Protein AF-0000000068150642 (afdb_homodimer)

Foldseek 3Di:
DPPPDDAPVVVCVVVVWDADPQWFTKDWDDAAPDDPPQHQKTKMKTKAFAVIKRAKKFQAPKKKKKFFDDDAWKWKWKADAQGAIDIAIADDPVVVRHHRMDIHGHPIIMMMHGPDGMTMMMMMIGPHDDCVRMGGDDRPDDHDDD/DPPPDDAPVVVCVVVVWDADPQWFTKAWDDAAPDDPPQHQKTKMKTKAFAVIKRAKKFQAPKKKKKFFDDDAWKWKWKADAQGAIDIAIADDPVVVRHHGMDIHGHPIIMMMHGPDGMTMMMMMIGPHDDCVRMGGDDRPDDHDDD

Solvent-accessible surface area (backbone atoms only — not comparable to full-atom values): 14751 Å² total; per-residue (Å²): 126,79,76,82,70,91,40,67,70,54,47,36,61,76,66,61,42,40,77,38,94,52,41,38,30,28,34,80,75,45,61,40,87,48,64,65,97,50,4,24,24,26,32,30,43,37,35,27,37,53,89,32,43,35,48,49,25,28,37,52,82,24,36,37,37,41,32,30,38,41,75,34,42,27,43,39,36,41,20,52,81,88,31,44,63,45,79,44,50,32,21,68,49,53,91,80,67,25,36,34,65,49,78,43,56,48,47,25,35,34,32,35,33,31,73,34,70,27,19,39,31,34,40,38,25,28,45,18,70,50,72,89,41,50,46,71,52,60,94,85,60,72,67,42,74,125,125,80,75,81,69,92,41,66,68,56,49,36,61,74,65,61,42,39,78,36,93,53,42,36,31,29,34,81,76,44,61,40,87,49,64,65,96,49,5,23,24,25,33,30,43,36,35,27,36,54,89,34,44,36,50,48,26,31,37,51,80,24,36,37,38,40,34,30,39,42,74,34,41,28,43,38,36,40,21,52,79,88,32,44,64,45,78,44,46,32,20,69,48,54,93,79,67,24,37,32,65,50,75,42,57,48,46,26,36,33,31,37,33,30,73,34,71,27,21,38,30,34,40,37,26,28,45,19,70,49,73,90,41,48,46,72,52,59,93,86,59,72,68,42,75,126

pLDDT: mean 94.42, std 9.04, range [35.03, 98.94]

InterPro domains:
  IPR009327 Cupin domain of unknown function DUF985 [PF06172] (10-137)
  IPR009327 Cupin domain of unknown function DUF985 [cd06121] (8-141)
  IPR011051 RmlC-like cupin domain superfamily [SSF51182] (4-143)
  IPR014710 RmlC-like jelly roll fold [G3DSA:2.60.120.10] (3-146)
  IPR039935 Uncharacterized protein YML079W-like [PTHR33387] (3-140)

Nearest PDB structures (foldseek):
  1znp-assembly4_D  TM=9.944E-01  e=1.493E-20  Agrobacterium fabrum str. C58
  1yud-assembly5_I  TM=9.574E-01  e=3.832E-14  Shewanella oneidensis MR-1
  3loi-assembly1_A  TM=9.065E-01  e=2.066E-12  Branchiostoma belcheri tsingtauense
  8ofd-assembly1_A  TM=6.955E-01  e=5.053E-04  Lupinus albus
  1phs-assembly1_A  TM=6.516E-01  e=5.902E-04  Phaseolus vulgaris

Organism: Rhizobium meliloti (strain 1021) (NCBI:txid266834)

Sequence (292 aa):
MATREMTAAAIIETLGLARHPEGGWYGETFRDANGGARGHSTAIYYLLERGDRSHWHRVHDAAEVWHYYAGAPLELSIAEPGRAASQTRLGPDLLGGERPQQVVPAGWWQSATSLGEWTLVGCTVAPGFDFASFEMAHPDWRPAEEMATREMTAAAIIETLGLARHPEGGWYGETFRDANGGARGHSTAIYYLLERGDRSHWHRVHDAAEVWHYYAGAPLELSIAEPGRAASQTRLGPDLLGGERPQQVVPAGWWQSATSLGEWTLVGCTVAPGFDFASFEMAHPDWRPAEE

Secondary structure (DSSP, 8-state):
-------HHHHHHHHT-EE-TTSSEEEEEEE-SSSTTT-S-EEEEEEEETT-EEEEEEETT-EEEEEEEEES-EEEEEE-TTS--EEEEESS-GGGT-BSEEEE-TT-EEEEEESSSEEEEEEEEESPP-GGGEEEPPTT--PPP-/-------HHHHHHHHT-EE-TTSSEEEEEEE-SSSSSS-S-EEEEEEEETT-EEEEEEETTSEEEEEEEEES-EEEEEE-TTS--EEEEESS-GGGT-BSEEEE-TT-EEEEEESSSEEEEEEEEESPP-GGGEEEPPTT--PPP-

Radius of gyration: 18.63 Å; Cα contacts (8 Å, |Δi|>4): 801; chains: 2; bounding box: 46×56×41 Å

Structure (mmCIF, N/CA/C/O backbone):
data_AF-0000000068150642-model_v1
#
loop_
_entity.id
_entity.type
_entity.pdbx_description
1 polymer 'DUF985 domain-containing protein'
#
loop_
_atom_site.group_PDB
_atom_site.id
_atom_site.type_symbol
_atom_site.label_atom_id
_atom_site.label_alt_id
_atom_site.label_comp_id
_atom_site.label_asym_id
_atom_site.label_entity_id
_atom_site.label_seq_id
_atom_site.pdbx_PDB_ins_code
_atom_site.Cartn_x
_atom_site.Cartn_y
_atom_site.Cartn_z
_atom_site.occupancy
_atom_site.B_iso_or_equiv
_atom_site.auth_seq_id
_atom_site.auth_comp_id
_atom_site.auth_asym_id
_atom_site.auth_atom_id
_atom_site.pdbx_PDB_model_num
ATOM 1 N N . MET A 1 1 ? -23.938 -0.371 23.531 1 35.03 1 MET A N 1
ATOM 2 C CA . MET A 1 1 ? -22.562 -0.861 23.391 1 35.03 1 MET A CA 1
ATOM 3 C C . MET A 1 1 ? -21.641 0.244 22.875 1 35.03 1 MET A C 1
ATOM 5 O O . MET A 1 1 ? -22 0.985 21.969 1 35.03 1 MET A O 1
ATOM 9 N N . ALA A 1 2 ? -20.922 0.841 23.625 1 41.91 2 ALA A N 1
ATOM 10 C CA . ALA A 1 2 ? -20.25 2.104 23.328 1 41.91 2 ALA A CA 1
ATOM 11 C C . ALA A 1 2 ? -19.641 2.084 21.938 1 41.91 2 ALA A C 1
ATOM 13 O O . ALA A 1 2 ? -18.969 1.117 21.562 1 41.91 2 ALA A O 1
ATOM 14 N N . THR A 1 3 ? -20.125 2.584 20.984 1 50 3 THR A N 1
ATOM 15 C CA . THR A 1 3 ? -19.594 2.674 19.625 1 50 3 THR A CA 1
ATOM 16 C C . THR A 1 3 ? -18.078 2.908 19.656 1 50 3 THR A C 1
ATOM 18 O O . THR A 1 3 ? -17.609 3.9 20.219 1 50 3 THR A O 1
ATOM 21 N N . ARG A 1 4 ? -17.359 1.812 19.734 1 70.81 4 ARG A N 1
ATOM 22 C CA . ARG A 1 4 ? -15.914 1.978 19.859 1 70.81 4 ARG A CA 1
ATOM 23 C C . ARG A 1 4 ? -15.367 2.881 18.766 1 70.81 4 ARG A C 1
ATOM 25 O O . ARG A 1 4 ? -15.609 2.637 17.578 1 70.81 4 ARG A O 1
ATOM 32 N N . GLU A 1 5 ? -15.219 4.086 19.125 1 86.5 5 GLU A N 1
ATOM 33 C CA . GLU A 1 5 ? -14.727 5.125 18.219 1 86.5 5 GLU A CA 1
ATOM 34 C C . GLU A 1 5 ? -13.258 4.906 17.875 1 86.5 5 GLU A C 1
ATOM 36 O O . GLU A 1 5 ? -12.453 4.566 18.75 1 86.5 5 GLU A O 1
ATOM 41 N N . MET A 1 6 ? -12.984 4.895 16.641 1 92.94 6 MET A N 1
ATOM 42 C CA . MET A 1 6 ? -11.602 4.84 16.188 1 92.94 6 MET A CA 1
ATOM 43 C C . MET A 1 6 ? -10.867 6.133 16.516 1 92.94 6 MET A C 1
ATOM 45 O O . MET A 1 6 ? -11.18 7.188 15.961 1 92.94 6 MET A O 1
ATOM 49 N N . THR A 1 7 ? -10.016 6.098 17.547 1 96.19 7 THR A N 1
ATOM 50 C CA . THR A 1 7 ? -9.117 7.188 17.922 1 96.19 7 THR A CA 1
ATOM 51 C C . THR A 1 7 ? -7.664 6.805 17.656 1 96.19 7 THR A C 1
ATOM 53 O O . THR A 1 7 ? -7.352 5.625 17.484 1 96.19 7 THR A O 1
ATOM 56 N N . ALA A 1 8 ? -6.859 7.793 17.594 1 97 8 ALA A N 1
ATOM 57 C CA . ALA A 1 8 ? -5.434 7.512 17.438 1 97 8 ALA A CA 1
ATOM 58 C C . ALA A 1 8 ? -4.938 6.562 18.516 1 97 8 ALA A C 1
ATOM 60 O O . ALA A 1 8 ? -4.219 5.602 18.234 1 97 8 ALA A O 1
ATOM 61 N N . ALA A 1 9 ? -5.309 6.863 19.734 1 96.81 9 ALA A N 1
ATOM 62 C CA . ALA A 1 9 ? -4.875 6.043 20.859 1 96.81 9 ALA A CA 1
ATOM 63 C C . ALA A 1 9 ? -5.336 4.598 20.703 1 96.81 9 ALA A C 1
ATOM 65 O O . ALA A 1 9 ? -4.57 3.662 20.953 1 96.81 9 ALA A O 1
ATOM 66 N N . ALA A 1 10 ? -6.605 4.438 20.344 1 97.5 10 ALA A N 1
ATOM 67 C CA . ALA A 1 10 ? -7.141 3.096 20.125 1 97.5 10 ALA A CA 1
ATOM 68 C C . ALA A 1 10 ? -6.398 2.375 19 1 97.5 10 ALA A C 1
ATOM 70 O O . ALA A 1 10 ? -6.152 1.17 19.094 1 97.5 10 ALA A O 1
ATOM 71 N N . ILE A 1 11 ? -6.086 3.098 17.922 1 98.06 11 ILE A N 1
ATOM 72 C CA . ILE A 1 11 ? -5.379 2.531 16.781 1 98.06 11 ILE A CA 1
ATOM 73 C C . ILE A 1 11 ? -3.98 2.09 17.203 1 98.06 11 ILE A C 1
ATOM 75 O O . ILE A 1 11 ? -3.557 0.973 16.891 1 98.06 11 ILE A O 1
ATOM 79 N N . ILE A 1 12 ? -3.264 2.949 17.906 1 97.88 12 ILE A N 1
ATOM 80 C CA . ILE A 1 12 ? -1.906 2.688 18.375 1 97.88 12 ILE A CA 1
ATOM 81 C C . ILE A 1 12 ? -1.891 1.423 19.234 1 97.88 12 ILE A C 1
ATOM 83 O O . ILE A 1 12 ? -1.024 0.562 19.062 1 97.88 12 ILE A O 1
ATOM 87 N N . GLU A 1 13 ? -2.799 1.346 20.078 1 97.56 13 GLU A N 1
ATOM 88 C CA . GLU A 1 13 ? -2.896 0.179 20.953 1 97.56 13 GLU A CA 1
ATOM 89 C C . GLU A 1 13 ? -3.242 -1.077 20.156 1 97.56 13 GLU A C 1
ATOM 91 O O . GLU A 1 13 ? -2.598 -2.115 20.312 1 97.56 13 GLU A O 1
ATOM 96 N N . THR A 1 14 ? -4.246 -1.015 19.328 1 97.75 14 THR A N 1
ATOM 97 C CA . THR A 1 14 ? -4.742 -2.158 18.578 1 97.75 14 THR A CA 1
ATOM 98 C C . THR A 1 14 ? -3.65 -2.711 17.656 1 97.75 14 THR A C 1
ATOM 100 O O . THR A 1 14 ? -3.51 -3.928 17.516 1 97.75 14 THR A O 1
ATOM 103 N N . LEU A 1 15 ? -2.863 -1.783 17.031 1 98.06 15 LEU A N 1
ATOM 104 C CA . LEU A 1 15 ? -1.877 -2.201 16.047 1 98.06 15 LEU A CA 1
ATOM 105 C C . LEU A 1 15 ? -0.497 -2.34 16.688 1 98.06 15 LEU A C 1
ATOM 107 O O . LEU A 1 15 ? 0.46 -2.738 16.016 1 98.06 15 LEU A O 1
ATOM 111 N N . GLY A 1 16 ? -0.385 -2.029 17.953 1 97.94 16 GLY A N 1
ATOM 112 C CA . GLY A 1 16 ? 0.887 -2.133 18.641 1 97.94 16 GLY A CA 1
ATOM 113 C C . GLY A 1 16 ? 1.965 -1.242 18.062 1 97.94 16 GLY A C 1
ATOM 114 O O . GLY A 1 16 ? 3.096 -1.686 17.844 1 97.94 16 GLY A O 1
ATOM 115 N N . LEU A 1 17 ? 1.624 -0.027 17.781 1 98.25 17 LEU A N 1
ATOM 116 C CA . LEU A 1 17 ? 2.553 0.883 17.125 1 98.25 17 LEU A CA 1
ATOM 117 C C . LEU A 1 17 ? 3.523 1.495 18.125 1 98.25 17 LEU A C 1
ATOM 119 O O . LEU A 1 17 ? 3.18 1.67 19.297 1 98.25 17 LEU A O 1
ATOM 123 N N . ALA A 1 18 ? 4.684 1.833 17.609 1 97.62 18 ALA A N 1
ATOM 124 C CA . ALA A 1 18 ? 5.719 2.518 18.391 1 97.62 18 ALA A CA 1
ATOM 125 C C . ALA A 1 18 ? 6.07 3.863 17.766 1 97.62 18 ALA A C 1
ATOM 127 O O . ALA A 1 18 ? 5.738 4.121 16.594 1 97.62 18 ALA A O 1
ATOM 128 N N . ARG A 1 19 ? 6.688 4.707 18.531 1 94.94 19 ARG A N 1
ATOM 129 C CA . ARG A 1 19 ? 7.09 6.004 18 1 94.94 19 ARG A CA 1
ATOM 130 C C . ARG A 1 19 ? 8.133 5.844 16.891 1 94.94 19 ARG A C 1
ATOM 132 O O . ARG A 1 19 ? 9.023 5.004 17 1 94.94 19 ARG A O 1
ATOM 139 N N . HIS A 1 20 ? 8.055 6.602 15.875 1 91.69 20 HIS A N 1
ATOM 140 C CA . HIS A 1 20 ? 9.031 6.621 14.789 1 91.69 20 HIS A CA 1
ATOM 141 C C . HIS A 1 20 ? 10.039 7.746 14.984 1 91.69 20 HIS A C 1
ATOM 143 O O . HIS A 1 20 ? 9.695 8.828 15.453 1 91.69 20 HIS A O 1
ATOM 149 N N . PRO A 1 21 ? 11.242 7.602 14.492 1 82.44 21 PRO A N 1
ATOM 150 C CA . PRO A 1 21 ? 12.266 8.641 14.617 1 82.44 21 PRO A CA 1
ATOM 151 C C . PRO A 1 21 ? 11.867 9.945 13.938 1 82.44 21 PRO A C 1
ATOM 153 O O . PRO A 1 21 ? 12.219 11.031 14.414 1 82.44 21 PRO A O 1
ATOM 156 N N . GLU A 1 22 ? 11.219 9.906 12.914 1 81.56 22 GLU A N 1
ATOM 157 C CA . GLU A 1 22 ? 10.875 11.102 12.164 1 81.56 22 GLU A CA 1
ATOM 158 C C . GLU A 1 22 ? 9.609 11.766 12.711 1 81.56 22 GLU A C 1
ATOM 160 O O . GLU A 1 22 ? 9.195 12.82 12.234 1 81.56 22 GLU A O 1
ATOM 165 N N . GLY A 1 23 ? 8.953 11.156 13.609 1 88.19 23 GLY A N 1
ATOM 166 C CA . GLY A 1 23 ? 7.652 11.586 14.109 1 88.19 23 GLY A CA 1
ATOM 167 C C . GLY A 1 23 ? 6.543 10.586 13.82 1 88.19 23 GLY A C 1
ATOM 168 O O . GLY A 1 23 ? 6.641 9.797 12.883 1 88.19 23 GLY A O 1
ATOM 169 N N . GLY A 1 24 ? 5.559 10.664 14.641 1 95.56 24 GLY A N 1
ATOM 170 C CA . GLY A 1 24 ? 4.43 9.758 14.461 1 95.56 24 GLY A CA 1
ATOM 171 C C . GLY A 1 24 ? 4.66 8.391 15.078 1 95.56 24 GLY A C 1
ATOM 172 O O . GLY A 1 24 ? 5.473 8.242 15.992 1 95.56 24 GLY A O 1
ATOM 173 N N . TRP A 1 25 ? 3.793 7.477 14.648 1 97.56 25 TRP A N 1
ATOM 174 C CA . TRP A 1 25 ? 3.811 6.109 15.156 1 97.56 25 TRP A CA 1
ATOM 175 C C . TRP A 1 25 ? 3.893 5.102 14.016 1 97.56 25 TRP A C 1
ATOM 177 O O . TRP A 1 25 ? 3.314 5.316 12.945 1 97.56 25 TRP A O 1
ATOM 187 N N . TYR A 1 26 ? 4.621 4.02 14.289 1 97.94 26 TYR A N 1
ATOM 188 C CA . TYR A 1 26 ? 4.707 3.061 13.195 1 97.94 26 TYR A CA 1
ATOM 189 C C . TYR A 1 26 ? 4.883 1.643 13.719 1 97.94 26 TYR A C 1
ATOM 191 O O . TYR A 1 26 ? 5.145 1.445 14.914 1 97.94 26 TYR A O 1
ATOM 199 N N . GLY A 1 27 ? 4.668 0.685 12.867 1 98.12 27 GLY A N 1
ATOM 200 C CA . GLY A 1 27 ? 4.938 -0.728 13.078 1 98.12 27 GLY A CA 1
ATOM 201 C C . GLY A 1 27 ? 5.18 -1.491 11.797 1 98.12 27 GLY A C 1
ATOM 202 O O . GLY A 1 27 ? 4.398 -1.384 10.844 1 98.12 27 GLY A O 1
ATOM 203 N N . GLU A 1 28 ? 6.316 -2.236 11.852 1 98.12 28 GLU A N 1
ATOM 204 C CA . GLU A 1 28 ? 6.578 -3.082 10.688 1 98.12 28 GLU A CA 1
ATOM 205 C C . GLU A 1 28 ? 5.648 -4.289 10.664 1 98.12 28 GLU A C 1
ATOM 207 O O . GLU A 1 28 ? 5.555 -5.027 11.648 1 98.12 28 GLU A O 1
ATOM 212 N N . THR A 1 29 ? 4.984 -4.418 9.539 1 98.5 29 THR A N 1
ATOM 213 C CA . THR A 1 29 ? 4 -5.492 9.43 1 98.5 29 THR A CA 1
ATOM 214 C C . THR A 1 29 ? 4.535 -6.633 8.57 1 98.5 29 THR A C 1
ATOM 216 O O . THR A 1 29 ? 4.016 -7.75 8.617 1 98.5 29 THR A O 1
ATOM 219 N N . PHE A 1 30 ? 5.523 -6.34 7.789 1 98.5 30 PHE A N 1
ATOM 220 C CA . PHE A 1 30 ? 6.02 -7.324 6.836 1 98.5 30 PHE A CA 1
ATOM 221 C C . PHE A 1 30 ? 7.461 -7.02 6.441 1 98.5 30 PHE A C 1
ATOM 223 O O . PHE A 1 30 ? 7.82 -5.859 6.23 1 98.5 30 PHE A O 1
ATOM 230 N N . ARG A 1 31 ? 8.258 -8.039 6.363 1 98.25 31 ARG A N 1
ATOM 231 C CA . ARG A 1 31 ? 9.555 -8.086 5.707 1 98.25 31 ARG A CA 1
ATOM 232 C C . ARG A 1 31 ? 9.719 -9.383 4.918 1 98.25 31 ARG A C 1
ATOM 234 O O . ARG A 1 31 ? 9.656 -10.477 5.488 1 98.25 31 ARG A O 1
ATOM 241 N N . ASP A 1 32 ? 9.945 -9.195 3.682 1 98.25 32 ASP A N 1
ATOM 242 C CA . ASP A 1 32 ? 10.055 -10.383 2.836 1 98.25 32 ASP A CA 1
ATOM 243 C C . ASP A 1 32 ? 11.227 -11.258 3.268 1 98.25 32 ASP A C 1
ATOM 245 O O . ASP A 1 32 ? 12.336 -10.766 3.48 1 98.25 32 ASP A O 1
ATOM 249 N N . ALA A 1 33 ? 11.008 -12.5 3.375 1 95.38 33 ALA A N 1
ATOM 250 C CA . ALA A 1 33 ? 12.047 -13.438 3.777 1 95.38 33 ALA A CA 1
ATOM 251 C C . ALA A 1 33 ? 13.023 -13.703 2.629 1 95.38 33 ALA A C 1
ATOM 253 O O . ALA A 1 33 ? 14.117 -14.227 2.844 1 95.38 33 ALA A O 1
ATOM 254 N N . ASN A 1 34 ? 12.594 -13.305 1.453 1 93.19 34 ASN A N 1
ATOM 255 C CA . ASN A 1 34 ? 13.422 -13.453 0.26 1 93.19 34 ASN A CA 1
ATOM 256 C C . ASN A 1 34 ? 13.977 -12.117 -0.207 1 93.19 34 ASN A C 1
ATOM 258 O O . ASN A 1 34 ? 13.57 -11.062 0.286 1 93.19 34 ASN A O 1
ATOM 262 N N . GLY A 1 35 ? 15 -12.102 -1.13 1 89.44 35 GLY A N 1
ATOM 263 C CA . GLY A 1 35 ? 15.531 -10.859 -1.659 1 89.44 35 GLY A CA 1
ATOM 264 C C . GLY A 1 35 ? 16.766 -10.383 -0.924 1 89.44 35 GLY A C 1
ATOM 265 O O . GLY A 1 35 ? 17 -9.18 -0.79 1 89.44 35 GLY A O 1
ATOM 266 N N . GLY A 1 36 ? 17.516 -11.32 -0.361 1 90.25 36 GLY A N 1
ATOM 267 C CA . GLY A 1 36 ? 18.766 -11.008 0.326 1 90.25 36 GLY A CA 1
ATOM 268 C C . GLY A 1 36 ? 18.562 -10.617 1.778 1 90.25 36 GLY A C 1
ATOM 269 O O . GLY A 1 36 ? 17.594 -11.031 2.408 1 90.25 36 GLY A O 1
ATOM 270 N N . ALA A 1 37 ? 19.5 -9.836 2.375 1 90.12 37 ALA A N 1
ATOM 271 C CA . ALA A 1 37 ? 19.531 -9.523 3.801 1 90.12 37 ALA A CA 1
ATOM 272 C C . ALA A 1 37 ? 18.391 -8.586 4.18 1 90.12 37 ALA A C 1
ATOM 274 O O . ALA A 1 37 ? 17.859 -8.648 5.293 1 90.12 37 ALA A O 1
ATOM 275 N N .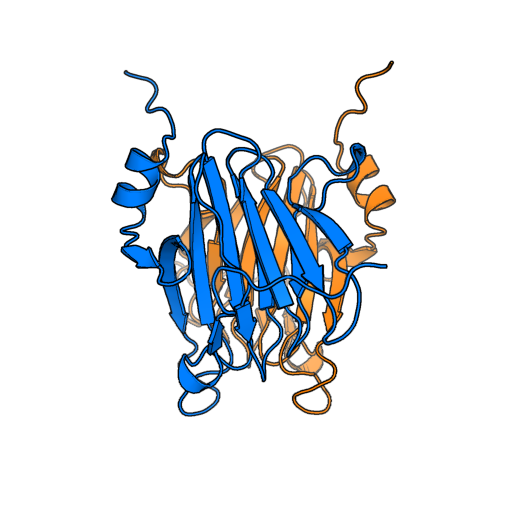 ARG A 1 38 ? 17.906 -7.852 3.289 1 93.31 38 ARG A N 1
ATOM 276 C CA . ARG A 1 38 ? 16.906 -6.836 3.611 1 93.31 38 ARG A CA 1
ATOM 277 C C . ARG A 1 38 ? 15.508 -7.305 3.23 1 93.31 38 ARG A C 1
ATOM 279 O O . ARG A 1 38 ? 14.516 -6.785 3.742 1 93.31 38 ARG A O 1
ATOM 286 N N . GLY A 1 39 ? 15.469 -8.297 2.232 1 96.5 39 GLY A N 1
ATOM 287 C CA . GLY A 1 39 ? 14.188 -8.695 1.669 1 96.5 39 GLY A CA 1
ATOM 288 C C . GLY A 1 39 ? 13.812 -7.906 0.431 1 96.5 39 GLY A C 1
ATOM 289 O O . GLY A 1 39 ? 14.297 -6.793 0.226 1 96.5 39 GLY A O 1
ATOM 290 N N . HIS A 1 40 ? 12.883 -8.477 -0.327 1 97.62 40 HIS A N 1
ATOM 291 C CA . HIS A 1 40 ? 12.438 -7.793 -1.536 1 97.62 40 HIS A CA 1
ATOM 292 C C . HIS A 1 40 ? 11.703 -6.5 -1.2 1 97.62 40 HIS A C 1
ATOM 294 O O . HIS A 1 40 ? 11.719 -5.547 -1.98 1 97.62 40 HIS A O 1
ATOM 300 N N . SER A 1 41 ? 11.055 -6.543 -0.024 1 98.44 41 SER A N 1
ATOM 301 C CA . SER A 1 41 ? 10.273 -5.375 0.368 1 98.44 41 SER A CA 1
ATOM 302 C C . SER A 1 41 ? 9.914 -5.422 1.85 1 98.44 4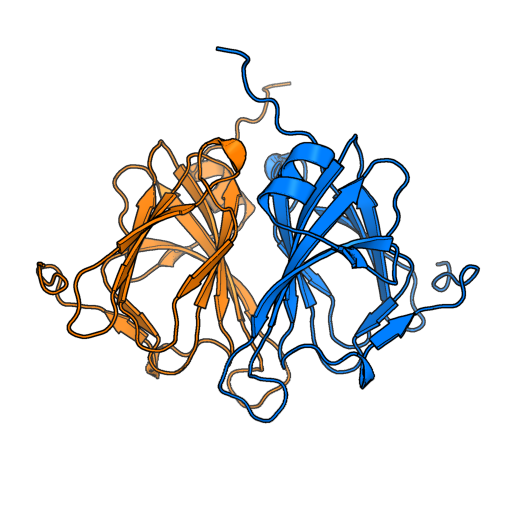1 SER A C 1
ATOM 304 O O . SER A 1 41 ? 10.031 -6.469 2.488 1 98.44 41 SER A O 1
ATOM 306 N N . THR A 1 42 ? 9.531 -4.32 2.369 1 98.69 42 THR A N 1
ATOM 307 C CA . THR A 1 42 ? 8.953 -4.195 3.703 1 98.69 42 THR A CA 1
ATOM 308 C C . THR A 1 42 ? 7.672 -3.371 3.66 1 98.69 42 THR A C 1
ATOM 310 O O . THR A 1 42 ? 7.445 -2.615 2.713 1 98.69 42 THR A O 1
ATOM 313 N N . ALA A 1 43 ? 6.812 -3.564 4.582 1 98.75 43 ALA A N 1
ATOM 314 C CA . ALA A 1 43 ? 5.602 -2.775 4.777 1 98.75 43 ALA A CA 1
ATOM 315 C C . ALA A 1 43 ? 5.457 -2.346 6.234 1 98.75 43 ALA A C 1
ATOM 317 O O . ALA A 1 43 ? 5.824 -3.09 7.148 1 98.75 43 ALA A O 1
ATOM 318 N N . ILE A 1 44 ? 4.914 -1.187 6.449 1 98.69 44 ILE A N 1
ATOM 319 C CA . ILE A 1 44 ? 4.633 -0.71 7.797 1 98.69 44 ILE A CA 1
ATOM 320 C C . ILE A 1 44 ? 3.236 -0.097 7.848 1 98.69 44 ILE A C 1
ATOM 322 O O . ILE A 1 44 ? 2.67 0.26 6.812 1 98.69 44 ILE A O 1
ATOM 326 N N . TYR A 1 45 ? 2.672 -0.021 9 1 98.81 45 TYR A N 1
ATOM 327 C CA . TYR A 1 45 ? 1.687 0.995 9.359 1 98.81 45 TYR A CA 1
ATOM 328 C C . TYR A 1 45 ? 2.367 2.285 9.805 1 98.81 45 TYR A C 1
ATOM 330 O O . TYR A 1 45 ? 3.439 2.25 10.406 1 98.81 45 TYR A O 1
ATOM 338 N N . TYR A 1 46 ? 1.827 3.34 9.594 1 98.62 46 TYR A N 1
ATOM 339 C CA . TYR A 1 46 ? 2.295 4.652 10.023 1 98.62 46 TYR A CA 1
ATOM 340 C C . TYR A 1 46 ? 1.121 5.562 10.367 1 98.62 46 TYR A C 1
ATOM 342 O O . TYR A 1 46 ? 0.13 5.613 9.633 1 98.62 46 TYR A O 1
ATOM 350 N N . LEU A 1 47 ? 1.177 6.195 11.5 1 98.62 47 LEU A N 1
ATOM 351 C CA . LEU A 1 47 ? 0.095 7.039 12 1 98.62 47 LEU A CA 1
ATOM 352 C C . LEU A 1 47 ? 0.615 8.414 12.391 1 98.62 47 LEU A C 1
ATOM 354 O O . LEU A 1 47 ? 1.621 8.531 13.094 1 98.62 47 LEU A O 1
ATOM 358 N N . LEU A 1 48 ? 0.009 9.383 11.875 1 98.06 48 LEU A N 1
ATOM 359 C CA . LEU A 1 48 ? 0.281 10.758 12.273 1 98.06 48 LEU A CA 1
ATOM 360 C C . LEU A 1 48 ? -0.917 11.367 13 1 98.06 48 LEU A C 1
ATOM 362 O O . LEU A 1 48 ? -2.045 11.297 12.508 1 98.06 48 LEU A O 1
ATOM 366 N N . GLU A 1 49 ? -0.702 11.906 14.141 1 96.94 49 GLU A N 1
ATOM 367 C CA . GLU A 1 49 ? -1.719 12.648 14.875 1 96.94 49 GLU A CA 1
ATOM 368 C C . GLU A 1 49 ? -1.647 14.141 14.555 1 96.94 49 GLU A C 1
ATOM 370 O O . GLU A 1 49 ? -0.678 14.609 13.953 1 96.94 49 GLU A O 1
ATOM 375 N N . ARG A 1 50 ? -2.732 14.781 14.953 1 92.94 50 ARG A N 1
ATOM 376 C CA . ARG A 1 50 ? -2.711 16.234 14.828 1 92.94 50 ARG A CA 1
ATOM 377 C C . ARG A 1 50 ? -1.447 16.812 15.453 1 92.94 50 ARG A C 1
ATOM 379 O O . ARG A 1 50 ? -1.095 16.484 16.578 1 92.94 50 ARG A O 1
ATOM 386 N N . GLY A 1 51 ? -0.785 17.656 14.703 1 86.38 51 GLY A N 1
ATOM 387 C CA . GLY A 1 51 ? 0.41 18.297 15.234 1 86.38 51 GLY A CA 1
ATOM 388 C C . GLY A 1 51 ? 1.683 17.531 14.922 1 86.38 51 GLY A C 1
ATOM 389 O O . GLY A 1 51 ? 2.781 18.078 15.008 1 86.38 51 GLY A O 1
ATOM 390 N N . ASP A 1 52 ? 1.488 16.203 14.664 1 87.06 52 ASP A N 1
ATOM 391 C CA . ASP A 1 52 ? 2.645 15.43 14.227 1 87.06 52 ASP A CA 1
ATOM 392 C C . ASP A 1 52 ? 3.043 15.789 12.797 1 87.06 52 ASP A C 1
ATOM 394 O O . ASP A 1 52 ? 2.193 16.156 11.984 1 87.06 52 ASP A O 1
ATOM 398 N N . ARG A 1 53 ? 4.305 15.805 12.586 1 87.31 53 ARG A N 1
ATOM 399 C CA . ARG A 1 53 ? 4.855 15.938 11.234 1 87.31 53 ARG A CA 1
ATOM 400 C C . ARG A 1 53 ? 5.93 14.891 10.977 1 87.31 53 ARG A C 1
ATOM 402 O O . ARG A 1 53 ? 6.785 14.641 11.828 1 87.31 53 ARG A O 1
ATOM 409 N N . SER A 1 54 ? 5.781 14.211 9.914 1 88 54 SER A N 1
ATOM 410 C CA . SER A 1 54 ? 6.945 13.484 9.414 1 88 54 SER A CA 1
ATOM 411 C C . SER A 1 54 ? 8.008 14.438 8.883 1 88 54 SER A C 1
ATOM 413 O O . SER A 1 54 ? 7.812 15.078 7.848 1 88 54 SER A O 1
ATOM 415 N N . HIS A 1 55 ? 9.008 14.547 9.562 1 90.38 55 HIS A N 1
ATOM 416 C CA . HIS A 1 55 ? 10.07 15.477 9.188 1 90.38 55 HIS A CA 1
ATOM 417 C C . HIS A 1 55 ? 10.672 15.109 7.836 1 90.38 55 HIS A C 1
ATOM 419 O O . HIS A 1 55 ? 10.656 13.938 7.438 1 90.38 55 HIS A O 1
ATOM 425 N N . TRP A 1 56 ? 11.203 16.094 7.137 1 95.25 56 TRP A N 1
ATOM 426 C CA . TRP A 1 56 ? 11.812 15.867 5.832 1 95.25 56 TRP A CA 1
ATOM 427 C C . TRP A 1 56 ? 12.875 14.773 5.906 1 95.25 56 TRP A C 1
ATOM 429 O O . TRP A 1 56 ? 13.82 14.875 6.691 1 95.25 56 TRP A O 1
ATOM 439 N N . HIS A 1 57 ? 12.719 13.773 5.113 1 96.5 57 HIS A N 1
ATOM 440 C CA . HIS A 1 57 ? 13.609 12.617 5.07 1 96.5 57 HIS A CA 1
ATOM 441 C C . HIS A 1 57 ? 13.625 11.984 3.684 1 96.5 57 HIS A C 1
ATOM 443 O O . HIS A 1 57 ? 12.828 12.352 2.822 1 96.5 57 HIS A O 1
ATOM 449 N N . ARG A 1 58 ? 14.547 11.148 3.447 1 96.81 58 ARG A N 1
ATOM 450 C CA . ARG A 1 58 ? 14.562 10.406 2.193 1 96.81 58 ARG A CA 1
ATOM 451 C C . ARG A 1 58 ? 15.164 9.016 2.383 1 96.81 58 ARG A C 1
ATOM 453 O O . ARG A 1 58 ? 15.922 8.789 3.332 1 96.81 58 ARG A O 1
ATOM 460 N N . VAL A 1 59 ? 14.648 8.102 1.623 1 97.19 59 VAL A N 1
ATOM 461 C CA . VAL A 1 59 ? 15.25 6.789 1.444 1 97.19 59 VAL A CA 1
ATOM 462 C C . VAL A 1 59 ? 16.094 6.777 0.177 1 97.19 59 VAL A C 1
ATOM 464 O O . VAL A 1 59 ? 15.578 6.914 -0.931 1 97.19 59 VAL A O 1
ATOM 467 N N . HIS A 1 60 ? 17.312 6.504 0.289 1 97.06 60 HIS A N 1
ATOM 468 C CA . HIS A 1 60 ? 18.266 6.754 -0.795 1 97.06 60 HIS A CA 1
ATOM 469 C C . HIS A 1 60 ? 18.094 5.738 -1.919 1 97.06 60 HIS A C 1
ATOM 471 O O . HIS A 1 60 ? 18.156 6.09 -3.098 1 97.06 60 HIS A O 1
ATOM 477 N N . ASP A 1 61 ? 17.828 4.562 -1.621 1 96.19 61 ASP A N 1
ATOM 478 C CA . ASP A 1 61 ? 18.062 3.525 -2.623 1 96.19 61 ASP A CA 1
ATOM 479 C C . ASP A 1 61 ? 16.766 2.773 -2.943 1 96.19 61 ASP A C 1
ATOM 481 O O . ASP A 1 61 ? 16.797 1.7 -3.549 1 96.19 61 ASP A O 1
ATOM 485 N N . ALA A 1 62 ? 15.641 3.355 -2.422 1 97.75 62 ALA A N 1
ATOM 486 C CA . ALA A 1 62 ? 14.375 2.656 -2.662 1 97.75 62 ALA A CA 1
ATOM 487 C C . ALA A 1 62 ? 13.219 3.643 -2.803 1 97.75 62 ALA A C 1
ATOM 489 O O . ALA A 1 62 ? 13.156 4.637 -2.076 1 97.75 62 ALA A O 1
ATOM 490 N N . ALA A 1 63 ? 12.367 3.322 -3.738 1 98.19 63 ALA A N 1
ATOM 491 C CA . ALA A 1 63 ? 11.102 4.043 -3.785 1 98.19 63 ALA A CA 1
ATOM 492 C C . ALA A 1 63 ? 10.203 3.658 -2.611 1 98.19 63 ALA A C 1
ATOM 494 O O . ALA A 1 63 ? 10.227 2.512 -2.158 1 98.19 63 ALA A O 1
ATOM 495 N N . GLU A 1 64 ? 9.5 4.594 -2.158 1 98.56 64 GLU A N 1
ATOM 496 C CA . GLU A 1 64 ? 8.5 4.379 -1.114 1 98.56 64 GLU A CA 1
ATOM 497 C C . GLU A 1 64 ? 7.094 4.664 -1.629 1 98.56 64 GLU A C 1
ATOM 499 O O . GLU A 1 64 ? 6.84 5.727 -2.199 1 98.56 64 GLU A O 1
ATOM 504 N N . VAL A 1 65 ? 6.19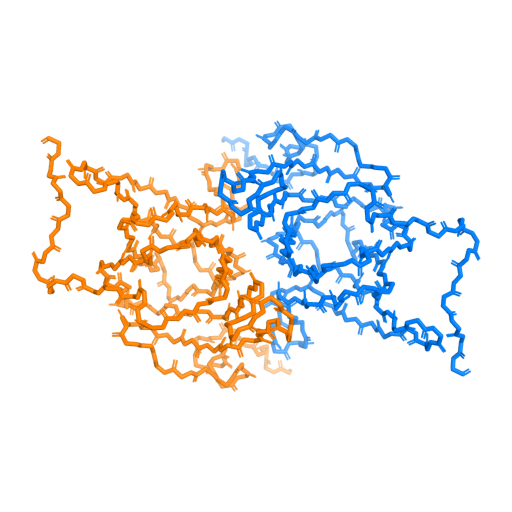9 3.73 -1.463 1 98.88 65 VAL A N 1
ATOM 505 C CA . VAL A 1 65 ? 4.805 3.924 -1.852 1 98.88 65 VAL A CA 1
ATOM 506 C C . VAL A 1 65 ? 3.949 4.156 -0.608 1 98.88 65 VAL A C 1
ATOM 508 O O . VAL A 1 65 ? 3.957 3.342 0.319 1 98.88 65 VAL A O 1
ATOM 511 N N . TRP A 1 66 ? 3.258 5.266 -0.566 1 98.94 66 TRP A N 1
ATOM 512 C CA . TRP A 1 66 ? 2.344 5.629 0.513 1 98.94 66 TRP A CA 1
ATOM 513 C C . TRP A 1 66 ? 0.923 5.176 0.198 1 98.94 66 TRP A C 1
ATOM 515 O O . TRP A 1 66 ? 0.458 5.312 -0.936 1 98.94 66 TRP A O 1
ATOM 525 N N . HIS A 1 67 ? 0.188 4.68 1.183 1 98.94 67 HIS A N 1
ATOM 526 C CA . HIS A 1 67 ? -1.178 4.184 1.059 1 98.94 67 HIS A CA 1
ATOM 527 C C . HIS A 1 67 ? -2.082 4.781 2.131 1 98.94 67 HIS A C 1
ATOM 529 O O . HIS A 1 67 ? -1.856 4.578 3.324 1 98.94 67 HIS A O 1
ATOM 535 N N . TYR A 1 68 ? -3.098 5.465 1.759 1 98.88 68 TYR A N 1
ATOM 536 C CA . TYR A 1 68 ? -4.078 5.977 2.711 1 98.88 68 TYR A CA 1
ATOM 537 C C . TYR A 1 68 ? -5 4.863 3.195 1 98.88 68 TYR A C 1
ATOM 539 O O . TYR A 1 68 ? -5.512 4.078 2.395 1 98.88 68 TYR A O 1
ATOM 547 N N . TYR A 1 69 ? -5.305 4.855 4.504 1 98.81 69 TYR A N 1
ATOM 548 C CA . TYR A 1 69 ? -6.18 3.807 5.02 1 98.81 69 TYR A CA 1
ATOM 549 C C . TYR A 1 69 ? -7.406 4.406 5.699 1 98.81 69 TYR A C 1
ATOM 551 O O . TYR A 1 69 ? -8.539 3.99 5.438 1 98.81 69 TYR A O 1
ATOM 559 N N . ALA A 1 70 ? -7.16 5.367 6.598 1 98.5 70 ALA A N 1
ATOM 560 C CA . ALA A 1 70 ? -8.273 5.855 7.41 1 98.5 70 ALA A CA 1
ATOM 561 C C . ALA A 1 70 ? -7.945 7.211 8.031 1 98.5 70 ALA A C 1
ATOM 563 O O . ALA A 1 70 ? -6.773 7.578 8.148 1 98.5 70 ALA A O 1
ATOM 564 N N . GLY A 1 71 ? -9.016 7.906 8.516 1 98.19 71 GLY A N 1
ATOM 565 C CA . GLY A 1 71 ? -8.867 9.195 9.18 1 98.19 71 GLY A CA 1
ATOM 566 C C . GLY A 1 71 ? -8.945 10.367 8.227 1 98.19 71 GLY A C 1
ATOM 567 O O . GLY A 1 71 ? -9.633 10.297 7.203 1 98.19 71 GLY A O 1
ATOM 568 N N . ALA A 1 72 ? -8.312 11.461 8.617 1 98.19 72 ALA A N 1
ATOM 569 C CA . ALA A 1 72 ? -8.281 12.648 7.766 1 98.19 72 ALA A CA 1
ATOM 570 C C . ALA A 1 72 ? -7.289 12.469 6.621 1 98.19 72 ALA A C 1
ATOM 572 O O . ALA A 1 72 ? -6.375 11.648 6.703 1 98.19 72 ALA A O 1
ATOM 573 N N . PRO A 1 73 ? -7.488 13.219 5.551 1 98.19 73 PRO A N 1
ATOM 574 C CA . PRO A 1 73 ? -6.453 13.227 4.516 1 98.19 73 PRO A CA 1
ATOM 575 C C . PRO A 1 73 ? -5.09 13.664 5.047 1 98.19 73 PRO A C 1
ATOM 577 O O . PRO A 1 73 ? -5.008 14.273 6.117 1 98.19 73 PRO A O 1
ATOM 580 N N . LEU A 1 74 ? -4.109 13.266 4.379 1 98.44 74 LEU A N 1
ATOM 581 C CA . LEU A 1 74 ? -2.721 13.562 4.699 1 98.44 74 LEU A CA 1
ATOM 582 C C . LEU A 1 74 ? -2.088 14.422 3.609 1 98.44 74 LEU A C 1
ATOM 584 O O . LEU A 1 74 ? -2.281 14.164 2.42 1 98.44 74 LEU A O 1
ATOM 588 N N . GLU A 1 75 ? -1.504 15.555 3.947 1 98.19 75 GLU A N 1
ATOM 589 C CA . GLU A 1 75 ? -0.694 16.297 2.99 1 98.19 75 GLU A CA 1
ATOM 590 C C . GLU A 1 75 ? 0.712 15.719 2.883 1 98.19 75 GLU A C 1
ATOM 592 O O . GLU A 1 75 ? 1.458 15.695 3.863 1 98.19 75 GLU A O 1
ATOM 597 N N . LEU A 1 76 ? 1.033 15.203 1.748 1 98.19 76 LEU A N 1
ATOM 598 C CA . LEU A 1 76 ? 2.354 14.656 1.464 1 98.19 76 LEU A CA 1
ATOM 599 C C . LEU A 1 76 ? 3.154 15.594 0.568 1 98.19 76 LEU A C 1
ATOM 601 O O . LEU A 1 76 ? 2.736 15.898 -0.551 1 98.19 76 LEU A O 1
ATOM 605 N N . SER A 1 77 ? 4.234 16.078 1.066 1 97.69 77 SER A N 1
ATOM 606 C CA . SER A 1 77 ? 5.156 16.906 0.296 1 97.69 77 SER A CA 1
ATOM 607 C C . SER A 1 77 ? 6.34 16.094 -0.213 1 97.69 77 SER A C 1
ATOM 609 O O . SER A 1 77 ? 6.969 15.367 0.552 1 97.69 77 SER A O 1
ATOM 611 N N . ILE A 1 78 ? 6.59 16.219 -1.483 1 98.12 78 ILE A N 1
ATOM 612 C CA . ILE A 1 78 ? 7.68 15.484 -2.115 1 98.12 78 ILE A CA 1
ATOM 613 C C . ILE A 1 78 ? 8.555 16.438 -2.92 1 98.12 78 ILE A C 1
ATOM 615 O O . ILE A 1 78 ? 8.039 17.328 -3.605 1 98.12 78 ILE A O 1
ATOM 619 N N . ALA A 1 79 ? 9.906 16.188 -2.875 1 97.88 79 ALA A N 1
ATOM 620 C CA . ALA A 1 79 ? 10.82 17.062 -3.619 1 97.88 79 ALA A CA 1
ATOM 621 C C . ALA A 1 79 ? 11.984 16.266 -4.195 1 97.88 79 ALA A C 1
ATOM 623 O O . ALA A 1 79 ? 12.664 15.531 -3.475 1 97.88 79 ALA A O 1
ATOM 624 N N . GLU A 1 80 ? 12.141 16.469 -5.457 1 96.69 80 GLU A N 1
ATOM 625 C CA . GLU A 1 80 ? 13.398 16.031 -6.047 1 96.69 80 GLU A CA 1
ATOM 626 C C . GLU A 1 80 ? 14.586 16.797 -5.449 1 96.69 80 GLU A C 1
ATOM 628 O O . GLU A 1 80 ? 14.492 18 -5.188 1 96.69 80 GLU A O 1
ATOM 633 N N . PRO A 1 81 ? 15.641 16.062 -5.211 1 95.31 81 PRO A N 1
ATOM 634 C CA . PRO A 1 81 ? 16.797 16.797 -4.684 1 95.31 81 PRO A CA 1
ATOM 635 C C . PRO A 1 81 ? 17.156 18.016 -5.52 1 95.31 81 PRO A C 1
ATOM 637 O O . PRO A 1 81 ? 17.359 17.906 -6.73 1 95.31 81 PRO A O 1
ATOM 640 N N . GLY A 1 82 ? 17.172 19.109 -4.871 1 94.25 82 GLY A N 1
ATOM 641 C CA . GLY A 1 82 ? 17.547 20.344 -5.531 1 94.25 82 GLY A CA 1
ATOM 642 C C . GLY A 1 82 ? 16.391 21.047 -6.195 1 94.25 82 GLY A C 1
ATOM 643 O O . GLY A 1 82 ? 16.562 22.062 -6.883 1 94.25 82 GLY A O 1
ATOM 644 N N . ARG A 1 83 ? 15.195 20.547 -6.059 1 96 83 ARG A N 1
ATOM 645 C CA . ARG A 1 83 ? 14.008 21.141 -6.668 1 96 83 ARG A CA 1
ATOM 646 C C . ARG A 1 83 ? 12.961 21.484 -5.613 1 96 83 ARG A C 1
ATOM 648 O O . ARG A 1 83 ? 13.078 21.078 -4.457 1 96 83 ARG A O 1
ATOM 655 N N . ALA A 1 84 ? 12.023 22.344 -6.004 1 96.5 84 ALA A N 1
ATOM 656 C CA . ALA A 1 84 ? 10.938 22.734 -5.105 1 96.5 84 ALA A CA 1
ATOM 657 C C . ALA A 1 84 ? 10.016 21.547 -4.816 1 96.5 84 ALA A C 1
ATOM 659 O O . ALA A 1 84 ? 9.875 20.656 -5.645 1 96.5 84 ALA A O 1
ATOM 660 N N . ALA A 1 85 ? 9.406 21.656 -3.697 1 96.88 85 ALA A N 1
ATOM 661 C CA . ALA A 1 85 ? 8.492 20.594 -3.283 1 96.88 85 ALA A CA 1
ATOM 662 C C . ALA A 1 85 ? 7.133 20.734 -3.967 1 96.88 85 ALA A C 1
ATOM 664 O O . ALA A 1 85 ? 6.699 21.859 -4.27 1 96.88 85 ALA A O 1
ATOM 665 N N . SER A 1 86 ? 6.535 19.625 -4.23 1 96.94 86 SER A N 1
ATOM 666 C CA . SER A 1 86 ? 5.125 19.578 -4.602 1 96.94 86 SER A CA 1
ATOM 667 C C . SER A 1 86 ? 4.297 18.891 -3.512 1 96.94 86 SER A C 1
ATOM 669 O O . SER A 1 86 ? 4.809 18.062 -2.768 1 96.94 86 SER A O 1
ATOM 671 N N . GLN A 1 87 ? 3.025 19.344 -3.453 1 96.62 87 GLN A N 1
ATOM 672 C CA . GLN A 1 87 ? 2.141 18.781 -2.436 1 96.62 87 GLN A CA 1
ATOM 673 C C . GLN A 1 87 ? 1.014 17.984 -3.068 1 96.62 87 GLN A C 1
ATOM 675 O O . GLN A 1 87 ? 0.462 18.375 -4.098 1 96.62 87 GLN A O 1
ATOM 680 N N . THR A 1 88 ? 0.8 16.906 -2.459 1 96.62 88 THR A N 1
ATOM 681 C CA . THR A 1 88 ? -0.347 16.094 -2.844 1 96.62 88 THR A CA 1
ATOM 682 C C . THR A 1 88 ? -1.168 15.711 -1.619 1 96.62 88 THR A C 1
ATOM 684 O O . THR A 1 88 ? -0.628 15.578 -0.518 1 96.62 88 THR A O 1
ATOM 687 N N . ARG A 1 89 ? -2.443 15.586 -1.83 1 98.19 89 ARG A N 1
ATOM 688 C CA . ARG A 1 89 ? -3.311 15.133 -0.749 1 98.19 89 ARG A CA 1
ATOM 689 C C . ARG A 1 89 ? -3.582 13.633 -0.856 1 98.19 89 ARG A C 1
ATOM 691 O O . ARG A 1 89 ? -4.172 13.18 -1.838 1 98.19 89 ARG A O 1
ATOM 698 N N . LEU A 1 90 ? -3.152 12.93 0.086 1 98.56 90 LEU A N 1
ATOM 699 C CA . LEU A 1 90 ? -3.41 11.5 0.209 1 98.56 90 LEU A CA 1
ATOM 700 C C . LEU A 1 90 ? -4.73 11.242 0.923 1 98.56 90 LEU A C 1
ATOM 702 O O . LEU A 1 90 ? -4.895 11.609 2.088 1 98.56 90 LEU A O 1
ATOM 706 N N . GLY A 1 91 ? -5.668 10.672 0.268 1 98.5 91 GLY A N 1
ATOM 707 C CA . GLY A 1 91 ? -7.004 10.461 0.81 1 98.5 91 GLY A CA 1
ATOM 708 C C . GLY A 1 91 ? -7.926 9.727 -0.148 1 98.5 91 GLY A C 1
ATOM 709 O O . GLY A 1 91 ? -7.527 9.391 -1.264 1 98.5 91 GLY A O 1
ATOM 710 N N . PRO A 1 92 ? -9.125 9.477 0.256 1 97.62 92 PRO A N 1
ATOM 711 C CA . PRO A 1 92 ? -10.023 8.625 -0.524 1 97.62 92 PRO A CA 1
ATOM 712 C C . PRO A 1 92 ? -10.922 9.422 -1.467 1 97.62 92 PRO A C 1
ATOM 714 O O . PRO A 1 92 ? -11.602 8.836 -2.316 1 97.62 92 PRO A O 1
ATOM 717 N N . ASP A 1 93 ? -10.961 10.742 -1.392 1 97.44 93 ASP A N 1
ATOM 718 C CA . ASP A 1 93 ? -11.867 11.547 -2.203 1 97.44 93 ASP A CA 1
ATOM 719 C C . ASP A 1 93 ? -11.273 11.812 -3.588 1 97.44 93 ASP A C 1
ATOM 721 O O . ASP A 1 93 ? -10.82 12.922 -3.871 1 97.44 93 ASP A O 1
ATOM 725 N N . LEU A 1 94 ? -11.438 10.875 -4.461 1 97.94 94 LEU A N 1
ATOM 726 C CA . LEU A 1 94 ? -10.836 10.938 -5.789 1 97.94 94 LEU A CA 1
ATOM 727 C C . LEU A 1 94 ? -11.414 12.094 -6.598 1 97.94 94 LEU A C 1
ATOM 729 O O . LEU A 1 94 ? -10.688 12.773 -7.324 1 97.94 94 LEU A O 1
ATOM 733 N N . LEU A 1 95 ? -12.656 12.273 -6.527 1 96.5 95 LEU A N 1
ATOM 734 C CA . LEU A 1 95 ? -13.305 13.305 -7.324 1 96.5 95 LEU A CA 1
ATOM 735 C C . LEU A 1 95 ? -12.906 14.695 -6.836 1 96.5 95 LEU A C 1
ATOM 737 O O . LEU A 1 95 ? -12.969 15.664 -7.598 1 96.5 95 LEU A O 1
ATOM 741 N N . GLY A 1 96 ? -12.523 14.773 -5.531 1 96.38 96 GLY A N 1
ATOM 742 C CA . GLY A 1 96 ? -12.023 16.031 -4.98 1 96.38 96 GLY A CA 1
ATOM 743 C C . GLY A 1 96 ? -10.539 16.234 -5.23 1 96.38 96 GLY A C 1
ATOM 744 O O . GLY A 1 96 ? -9.969 17.234 -4.777 1 96.38 96 GLY A O 1
ATOM 745 N N . GLY A 1 97 ? -9.906 15.273 -5.914 1 96.62 97 GLY A N 1
ATOM 746 C CA . GLY A 1 97 ? -8.508 15.43 -6.27 1 96.62 97 GLY A CA 1
ATOM 747 C C . GLY A 1 97 ? -7.57 14.648 -5.375 1 96.62 97 GLY A C 1
ATOM 748 O O . GLY A 1 97 ? -6.359 14.633 -5.598 1 96.62 97 GLY A O 1
ATOM 749 N N . GLU A 1 98 ? -8.062 13.984 -4.355 1 98.19 98 GLU A N 1
ATOM 750 C CA . GLU A 1 98 ? -7.227 13.156 -3.49 1 98.19 98 GLU A CA 1
ATOM 751 C C . GLU A 1 98 ? -6.852 11.844 -4.18 1 98.19 98 GLU A C 1
ATOM 753 O O . GLU A 1 98 ? -7.539 11.406 -5.102 1 98.19 98 GLU A O 1
ATOM 758 N N . ARG A 1 99 ? -5.773 11.297 -3.789 1 98.62 99 ARG A N 1
ATOM 759 C CA . ARG A 1 99 ? -5.332 9.977 -4.227 1 98.62 99 ARG A CA 1
ATOM 760 C C . ARG A 1 99 ? -4.871 9.133 -3.041 1 98.62 99 ARG A C 1
ATOM 762 O O . ARG A 1 99 ? -4.117 9.609 -2.189 1 98.62 99 ARG A O 1
ATOM 769 N N . PRO A 1 100 ? -5.34 7.906 -3.027 1 98.81 100 PRO A N 1
ATOM 770 C CA . PRO A 1 100 ? -5 7.09 -1.859 1 98.81 100 PRO A CA 1
ATOM 771 C C . PRO A 1 100 ? -3.631 6.422 -1.982 1 98.81 100 PRO A C 1
ATOM 773 O O . PRO A 1 100 ? -3.156 5.797 -1.03 1 98.81 100 PRO A O 1
ATOM 776 N N . GLN A 1 101 ? -2.973 6.5 -3.078 1 98.88 101 GLN A N 1
ATOM 777 C CA . GLN A 1 101 ? -1.667 5.91 -3.354 1 98.88 101 GLN A CA 1
ATOM 778 C C . GLN A 1 101 ? -0.724 6.934 -3.982 1 98.88 101 GLN A C 1
ATOM 780 O O . GLN A 1 101 ? -1.085 7.609 -4.949 1 98.88 101 GLN A O 1
ATOM 785 N N . GLN A 1 102 ? 0.436 7.078 -3.385 1 98.69 102 GLN A N 1
ATOM 786 C CA . GLN A 1 102 ? 1.438 7.996 -3.916 1 98.69 102 GLN A CA 1
ATOM 787 C C . GLN A 1 102 ? 2.84 7.402 -3.811 1 98.69 102 GLN A C 1
ATOM 789 O O . GLN A 1 102 ? 3.193 6.809 -2.791 1 98.69 102 GLN A O 1
ATOM 794 N N . VAL A 1 103 ? 3.613 7.559 -4.859 1 98.62 103 VAL A N 1
ATOM 795 C CA . VAL A 1 103 ? 4.977 7.035 -4.887 1 98.62 103 VAL A CA 1
ATOM 796 C C . VAL A 1 103 ? 5.965 8.164 -4.613 1 98.62 103 VAL A C 1
ATOM 798 O O . VAL A 1 103 ? 5.852 9.25 -5.188 1 98.62 103 VAL A O 1
ATOM 801 N N . VAL A 1 104 ? 6.883 7.969 -3.775 1 98.56 104 VAL A N 1
ATOM 802 C CA . VAL A 1 104 ? 8.062 8.805 -3.59 1 98.56 104 VAL A CA 1
ATOM 803 C C . VAL A 1 104 ? 9.289 8.109 -4.18 1 98.56 104 VAL A C 1
ATOM 805 O O . VAL A 1 104 ? 9.742 7.086 -3.66 1 98.56 104 VAL A O 1
ATOM 808 N N . PRO A 1 105 ? 9.828 8.609 -5.25 1 97.81 105 PRO A N 1
ATOM 809 C CA . PRO A 1 105 ? 10.984 7.961 -5.883 1 97.81 105 PRO A CA 1
ATOM 810 C C . PRO A 1 105 ? 12.195 7.879 -4.957 1 97.81 105 PRO A C 1
ATOM 812 O O . PRO A 1 105 ? 12.312 8.664 -4.016 1 97.81 105 PRO A O 1
ATOM 815 N N . ALA A 1 106 ? 13.07 6.93 -5.246 1 97.81 106 ALA A N 1
ATOM 816 C CA . ALA A 1 106 ? 14.32 6.797 -4.496 1 97.81 106 ALA A CA 1
ATOM 817 C C . ALA A 1 106 ? 15.086 8.117 -4.477 1 97.81 106 ALA A C 1
ATOM 819 O O . ALA A 1 106 ? 15.227 8.773 -5.512 1 97.81 106 ALA A O 1
ATOM 820 N N . GLY A 1 107 ? 15.492 8.469 -3.312 1 97.69 107 GLY A N 1
ATOM 821 C CA . GLY A 1 107 ? 16.344 9.633 -3.168 1 97.69 107 GLY A CA 1
ATOM 822 C C . GLY A 1 107 ? 15.57 10.93 -3.029 1 97.69 107 GLY A C 1
ATOM 823 O O . GLY A 1 107 ? 16.156 11.984 -2.773 1 97.69 107 GLY A O 1
ATOM 824 N N . TRP A 1 108 ? 14.32 10.945 -3.227 1 97.88 108 TRP A N 1
ATOM 825 C CA . TRP A 1 108 ? 13.516 12.156 -3.119 1 97.88 108 TRP A CA 1
ATOM 826 C C . TRP A 1 108 ? 13.172 12.453 -1.664 1 97.88 108 TRP A C 1
ATOM 828 O O . TRP A 1 108 ? 12.945 11.539 -0.873 1 97.88 108 TRP A O 1
ATOM 838 N N . TRP A 1 109 ? 13.109 13.711 -1.368 1 97.75 109 TRP A N 1
ATOM 839 C CA . TRP A 1 109 ? 12.703 14.164 -0.041 1 97.75 109 TRP A CA 1
ATOM 840 C C . TRP A 1 109 ? 11.195 14.031 0.134 1 97.75 109 TRP A C 1
ATOM 842 O O . TRP A 1 109 ? 10.43 14.258 -0.808 1 97.75 109 TRP A O 1
ATOM 852 N N . GLN A 1 110 ? 10.797 13.727 1.36 1 97.94 110 GLN A N 1
ATOM 853 C CA . GLN A 1 110 ? 9.375 13.617 1.67 1 97.94 110 GLN A CA 1
ATOM 854 C C . GLN A 1 110 ? 9.078 14.125 3.076 1 97.94 110 GLN A C 1
ATOM 856 O O . GLN A 1 110 ? 9.914 14 3.977 1 97.94 110 GLN A O 1
ATOM 861 N N . SER A 1 111 ? 7.91 14.672 3.27 1 97.12 111 SER A N 1
ATOM 862 C CA . SER A 1 111 ? 7.344 15.117 4.539 1 97.12 111 SER A CA 1
ATOM 863 C C . SER A 1 111 ? 5.824 15.039 4.527 1 97.12 111 SER A C 1
ATOM 865 O O . SER A 1 111 ? 5.195 15.18 3.477 1 97.12 111 SER A O 1
ATOM 867 N N . ALA A 1 112 ? 5.266 14.812 5.688 1 97.38 112 ALA A N 1
ATOM 868 C CA . ALA A 1 112 ? 3.818 14.617 5.695 1 97.38 112 ALA A CA 1
ATOM 869 C C . ALA A 1 112 ? 3.195 15.164 6.973 1 97.38 112 ALA A C 1
ATOM 871 O O . ALA A 1 112 ? 3.836 15.18 8.023 1 97.38 112 ALA A O 1
ATOM 872 N N . THR A 1 113 ? 1.975 15.594 6.887 1 97.31 113 THR A N 1
ATOM 873 C CA . THR A 1 113 ? 1.175 16.031 8.023 1 97.31 113 THR A CA 1
ATOM 874 C C . THR A 1 113 ? -0.282 15.609 7.855 1 97.31 113 THR A C 1
ATOM 876 O O . THR A 1 113 ? -0.816 15.633 6.746 1 97.31 113 THR A O 1
ATOM 879 N N . SER A 1 114 ? -0.866 15.18 8.977 1 98 114 SER A N 1
ATOM 880 C CA . SER A 1 114 ? -2.307 14.938 8.953 1 98 114 SER A CA 1
ATOM 881 C C . SER A 1 114 ? -3.078 16.25 8.82 1 98 114 SER A C 1
ATOM 883 O O . SER A 1 114 ? -2.717 17.25 9.43 1 98 114 SER A O 1
ATOM 885 N N . LEU A 1 115 ? -4.145 16.234 8.062 1 97.81 115 LEU A N 1
ATOM 886 C CA . LEU A 1 115 ? -4.961 17.422 7.895 1 97.81 115 LEU A CA 1
ATOM 887 C C . LEU A 1 115 ? -6.137 17.422 8.867 1 97.81 115 LEU A C 1
ATOM 889 O O . LEU A 1 115 ? -7.059 18.234 8.734 1 97.81 115 LEU A O 1
ATOM 893 N N . GLY A 1 116 ? -6.16 16.469 9.805 1 97.69 116 GLY A N 1
ATOM 894 C CA . GLY A 1 116 ? -7.148 16.375 10.867 1 97.69 116 GLY A CA 1
ATOM 895 C C . GLY A 1 116 ? -6.598 15.766 12.141 1 97.69 116 GLY A C 1
ATOM 896 O O . GLY A 1 116 ? -5.43 15.977 12.484 1 97.69 116 GLY A O 1
ATOM 897 N N . GLU A 1 117 ? -7.445 15.078 12.898 1 97.69 117 GLU A N 1
ATOM 898 C CA . GLU A 1 117 ? -7.043 14.562 14.211 1 97.69 117 GLU A CA 1
ATOM 899 C C . GLU A 1 117 ? -5.988 13.469 14.07 1 97.69 117 GLU A C 1
ATOM 901 O O . GLU A 1 117 ? -5.09 13.359 14.906 1 97.69 117 GLU A O 1
ATOM 906 N N . TRP A 1 118 ? -6.164 12.633 13.117 1 98.12 118 TRP A N 1
ATOM 907 C CA . TRP A 1 118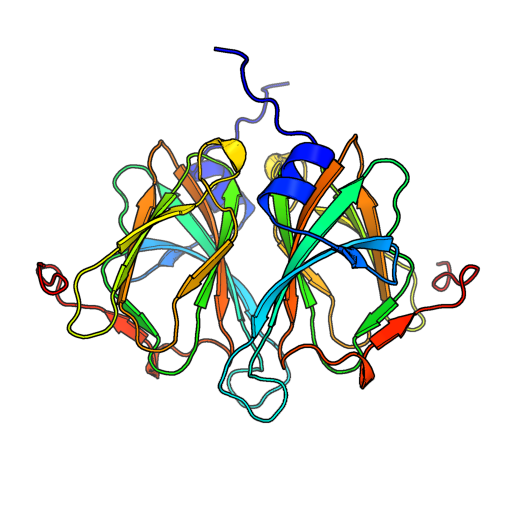 ? -5.191 11.586 12.844 1 98.12 118 TRP A CA 1
ATOM 908 C C . TRP A 1 118 ? -5.363 11.031 11.438 1 98.12 118 TRP A C 1
ATOM 910 O O . TRP A 1 118 ? -6.43 11.18 10.828 1 98.12 118 TRP A O 1
ATOM 920 N N . THR A 1 119 ? -4.32 10.531 10.867 1 98.5 119 THR A N 1
ATOM 921 C CA . THR A 1 119 ? -4.32 9.789 9.617 1 98.5 119 THR A CA 1
ATOM 922 C C . THR A 1 119 ? -3.539 8.484 9.766 1 98.5 119 THR A C 1
ATOM 924 O O . THR A 1 119 ? -2.408 8.484 10.25 1 98.5 119 THR A O 1
ATOM 927 N N . LEU A 1 120 ? -4.16 7.359 9.406 1 98.75 120 LEU A N 1
ATOM 928 C CA . LEU A 1 120 ? -3.477 6.074 9.32 1 98.75 120 LEU A CA 1
ATOM 929 C C . LEU A 1 120 ? -3.117 5.75 7.871 1 98.75 120 LEU A C 1
ATOM 931 O O . LEU A 1 120 ? -3.979 5.785 6.992 1 98.75 120 LEU A O 1
ATOM 935 N N . VAL A 1 121 ? -1.851 5.492 7.668 1 98.75 121 VAL A N 1
ATOM 936 C CA . VAL A 1 121 ? -1.37 5.152 6.336 1 98.75 121 VAL A CA 1
ATOM 937 C C . VAL A 1 121 ? -0.502 3.896 6.402 1 98.75 121 VAL A C 1
ATOM 939 O O . VAL A 1 121 ? -0.207 3.395 7.488 1 98.75 121 VAL A O 1
ATOM 942 N N . GLY A 1 122 ? -0.253 3.326 5.297 1 98.75 122 GLY A N 1
ATOM 943 C CA . GLY A 1 122 ? 0.793 2.338 5.09 1 98.75 122 GLY A CA 1
ATOM 944 C C . GLY A 1 122 ? 1.905 2.826 4.18 1 98.75 122 GLY A C 1
ATOM 945 O O . GLY A 1 122 ? 1.692 3.719 3.355 1 98.75 122 GLY A O 1
ATOM 946 N N . CYS A 1 123 ? 3.051 2.227 4.316 1 98.75 123 CYS A N 1
ATOM 947 C CA . CYS A 1 123 ? 4.16 2.475 3.404 1 98.75 123 CYS A CA 1
ATOM 948 C C . CYS A 1 123 ? 4.855 1.173 3.021 1 98.75 123 CYS A C 1
ATOM 950 O O . CYS A 1 123 ? 5.117 0.329 3.881 1 98.75 123 CYS A O 1
ATOM 952 N N . THR A 1 124 ? 5.098 1.039 1.774 1 98.81 124 THR A N 1
ATOM 953 C CA . THR A 1 124 ? 5.895 -0.081 1.288 1 98.81 124 THR A CA 1
ATOM 954 C C . THR A 1 124 ? 7.172 0.417 0.62 1 98.81 124 THR A C 1
ATOM 956 O O . THR A 1 124 ? 7.16 1.431 -0.081 1 98.81 124 THR A O 1
ATOM 959 N N . VAL A 1 125 ? 8.211 -0.276 0.889 1 98.62 125 VAL A N 1
ATOM 960 C CA . VAL A 1 125 ? 9.516 0.053 0.336 1 98.62 125 VAL A CA 1
ATOM 961 C C . VAL A 1 125 ? 10.125 -1.184 -0.322 1 98.62 125 VAL A C 1
ATOM 963 O O . VAL A 1 125 ? 10.062 -2.283 0.231 1 98.62 125 VAL A O 1
ATOM 966 N N . ALA A 1 126 ? 10.688 -1.021 -1.457 1 98.12 126 ALA A N 1
ATOM 967 C CA . ALA A 1 126 ? 11.367 -2.094 -2.18 1 98.12 126 ALA A CA 1
ATOM 968 C C . ALA A 1 126 ? 12.625 -1.577 -2.873 1 98.12 126 ALA A C 1
ATOM 970 O O . ALA A 1 126 ? 12.57 -0.606 -3.633 1 98.12 126 ALA A O 1
ATOM 971 N N . PRO A 1 127 ? 13.891 -2.209 -2.662 1 97.31 127 PRO A N 1
ATOM 972 C CA . PRO A 1 127 ? 14.125 -3.32 -1.738 1 97.31 127 PRO A CA 1
ATOM 973 C C . PRO A 1 127 ? 13.75 -2.979 -0.297 1 97.31 127 PRO A C 1
ATOM 975 O O . PRO A 1 127 ? 13.398 -1.835 -0.001 1 97.31 127 PRO A O 1
ATOM 978 N N . GLY A 1 128 ? 13.734 -4.023 0.525 1 98.31 128 GLY A N 1
ATOM 979 C CA . GLY A 1 128 ? 13.32 -3.832 1.907 1 98.31 128 GLY A CA 1
ATOM 980 C C . GLY A 1 128 ? 14.055 -2.691 2.592 1 98.31 128 GLY A C 1
ATOM 981 O O . GLY A 1 128 ? 15.25 -2.484 2.361 1 98.31 128 GLY A O 1
ATOM 982 N N . PHE A 1 129 ? 13.375 -2.01 3.451 1 97.06 129 PHE A N 1
ATOM 983 C CA . PHE A 1 129 ? 13.875 -0.815 4.125 1 97.06 129 PHE A CA 1
ATOM 984 C C . PHE A 1 129 ? 15.086 -1.146 4.984 1 97.06 129 PHE A C 1
ATOM 986 O O . PHE A 1 129 ? 15.109 -2.166 5.676 1 97.06 129 PHE A O 1
ATOM 993 N N . ASP A 1 130 ? 16.016 -0.269 4.91 1 94.94 130 ASP A N 1
ATOM 994 C CA . ASP A 1 130 ? 17.219 -0.301 5.734 1 94.94 130 ASP A CA 1
ATOM 995 C C . ASP A 1 130 ? 17.562 1.09 6.273 1 94.94 130 ASP A C 1
ATOM 997 O O . ASP A 1 130 ? 17.719 2.037 5.5 1 94.94 130 ASP A O 1
ATOM 1001 N N . PHE A 1 131 ? 17.688 1.192 7.578 1 92.62 131 PHE A N 1
ATOM 1002 C CA . PHE A 1 131 ? 17.953 2.488 8.188 1 92.62 131 PHE A CA 1
ATOM 1003 C C . PHE A 1 131 ? 19.266 3.072 7.652 1 92.62 131 PHE A C 1
ATOM 1005 O O . PHE A 1 131 ? 19.438 4.293 7.637 1 92.62 131 PHE A O 1
ATOM 1012 N N . ALA A 1 132 ? 20.141 2.242 7.188 1 93.44 132 ALA A N 1
ATOM 1013 C CA . ALA A 1 132 ? 21.406 2.713 6.613 1 93.44 132 ALA A CA 1
ATOM 1014 C C . ALA A 1 132 ? 21.156 3.562 5.371 1 93.44 132 ALA A C 1
ATOM 1016 O O . ALA A 1 132 ? 22 4.375 4.984 1 93.44 132 ALA A O 1
ATOM 1017 N N . SER A 1 133 ? 20.016 3.365 4.738 1 95.12 133 SER A N 1
ATOM 1018 C CA . SER A 1 133 ? 19.688 4.113 3.529 1 95.12 133 SER A CA 1
ATOM 1019 C C . SER A 1 133 ? 18.75 5.273 3.84 1 95.12 133 SER A C 1
ATOM 1021 O O . SER A 1 133 ? 18.297 5.98 2.932 1 95.12 133 SER A O 1
ATOM 1023 N N . PHE A 1 134 ? 18.5 5.457 5.102 1 94.88 134 PHE A N 1
ATOM 1024 C CA . PHE A 1 134 ? 17.562 6.469 5.586 1 94.88 134 PHE A CA 1
ATOM 1025 C C . PHE A 1 134 ? 18.312 7.73 6.012 1 94.88 134 PHE A C 1
ATOM 1027 O O . PHE A 1 134 ? 19.312 7.656 6.723 1 94.88 134 PHE A O 1
ATOM 1034 N N . GLU A 1 135 ? 17.812 8.891 5.562 1 95.25 135 GLU A N 1
ATOM 1035 C CA . GLU A 1 135 ? 18.422 10.164 5.945 1 95.25 135 GLU A CA 1
ATOM 1036 C C . GLU A 1 135 ? 17.359 11.172 6.371 1 95.25 135 GLU A C 1
ATOM 1038 O O . GLU A 1 135 ? 16.422 11.445 5.625 1 95.25 135 GLU A O 1
ATOM 1043 N N . MET A 1 136 ? 17.516 11.742 7.5 1 94.44 136 MET A N 1
ATOM 1044 C CA . MET A 1 136 ? 16.672 12.836 7.961 1 94.44 136 MET A CA 1
ATOM 1045 C C . MET A 1 136 ? 17.328 14.188 7.695 1 94.44 136 MET A C 1
ATOM 1047 O O . MET A 1 136 ? 18.531 14.344 7.926 1 94.44 136 MET A O 1
ATOM 1051 N N . ALA A 1 137 ? 16.562 15.055 7.289 1 93 137 ALA A N 1
ATOM 1052 C CA . ALA A 1 137 ? 17.094 16.406 7.117 1 93 137 ALA A CA 1
ATOM 1053 C C . ALA A 1 137 ? 17.219 17.125 8.461 1 93 137 ALA A C 1
ATOM 1055 O O . ALA A 1 137 ? 16.578 16.734 9.438 1 93 137 ALA A O 1
ATOM 1056 N N . HIS A 1 138 ? 18.109 18.094 8.438 1 90.31 138 HIS A N 1
ATOM 1057 C CA . HIS A 1 138 ? 18.156 18.969 9.609 1 90.31 138 HIS A CA 1
ATOM 1058 C C . HIS A 1 138 ? 16.797 19.578 9.898 1 90.31 138 HIS A C 1
ATOM 1060 O O . HIS A 1 138 ? 16.047 19.906 8.977 1 90.31 138 HIS A O 1
ATOM 1066 N N . PRO A 1 139 ? 16.406 19.719 11.156 1 86.81 139 PRO A N 1
ATOM 1067 C CA . PRO A 1 139 ? 15.062 20.188 11.523 1 86.81 139 PRO A CA 1
ATOM 1068 C C . PRO A 1 139 ? 14.664 21.469 10.797 1 86.81 139 PRO A C 1
ATOM 1070 O O . PRO A 1 139 ? 13.484 21.688 10.539 1 86.81 139 PRO A O 1
ATOM 1073 N N . ASP A 1 140 ? 15.648 22.266 10.445 1 88.44 140 ASP A N 1
ATOM 1074 C CA . ASP A 1 140 ? 15.352 23.562 9.828 1 88.44 140 ASP A CA 1
ATOM 1075 C C . ASP A 1 140 ? 15.5 23.484 8.312 1 88.44 140 ASP A C 1
ATOM 1077 O O . ASP A 1 140 ? 15.336 24.484 7.617 1 88.44 140 ASP A O 1
ATOM 1081 N N . TRP A 1 141 ? 15.789 22.328 7.914 1 90.62 141 TRP A N 1
ATOM 1082 C CA . TRP A 1 141 ? 16.016 22.188 6.48 1 90.62 141 TRP A CA 1
ATOM 1083 C C . TRP A 1 141 ? 14.695 22.156 5.715 1 90.62 141 TRP A C 1
ATOM 1085 O O . TRP A 1 141 ? 13.719 21.562 6.184 1 90.62 141 TRP A O 1
ATOM 1095 N N . ARG A 1 142 ? 14.695 22.797 4.531 1 90.38 142 ARG A N 1
ATOM 1096 C CA . ARG A 1 142 ? 13.57 22.766 3.6 1 90.38 142 ARG A CA 1
ATOM 1097 C C . ARG A 1 142 ? 14.062 22.672 2.158 1 90.38 142 ARG A C 1
ATOM 1099 O O . ARG A 1 142 ? 15.156 23.125 1.836 1 90.38 142 ARG A O 1
ATOM 1106 N N . PRO A 1 143 ? 13.188 22.047 1.358 1 91.5 143 PRO A N 1
ATOM 1107 C CA . PRO A 1 143 ? 13.594 22.016 -0.05 1 91.5 143 PRO A CA 1
ATOM 1108 C C . PRO A 1 143 ? 13.742 23.422 -0.643 1 91.5 143 PRO A C 1
ATOM 1110 O O . PRO A 1 143 ? 13.242 24.391 -0.073 1 91.5 143 PRO A O 1
ATOM 1113 N N . ALA A 1 144 ? 14.453 23.375 -1.76 1 86.19 144 ALA A N 1
ATOM 1114 C CA . ALA A 1 144 ? 14.68 24.641 -2.441 1 86.19 144 ALA A CA 1
ATOM 1115 C C . ALA A 1 144 ? 13.359 25.297 -2.836 1 86.19 144 ALA A C 1
ATOM 1117 O O . ALA A 1 144 ? 12.398 24.609 -3.178 1 86.19 144 ALA A O 1
ATOM 1118 N N . GLU A 1 145 ? 13.18 26.531 -2.592 1 76.81 145 GLU A N 1
ATOM 1119 C CA . GLU A 1 145 ? 11.992 27.281 -2.973 1 76.81 145 GLU A CA 1
ATOM 1120 C C . GLU A 1 145 ? 11.961 27.547 -4.473 1 76.81 145 GLU A C 1
ATOM 1122 O O . GLU A 1 145 ? 13.008 27.594 -5.121 1 76.81 145 GLU A O 1
ATOM 1127 N N . GLU A 1 146 ? 10.812 27.5 -5.176 1 65.75 146 GLU A N 1
ATOM 1128 C CA . GLU A 1 146 ? 10.734 27.891 -6.582 1 65.75 146 GLU A CA 1
ATOM 1129 C C . GLU A 1 146 ? 11.344 29.266 -6.812 1 65.75 146 GLU A C 1
ATOM 1131 O O . GLU A 1 146 ? 11.312 30.125 -5.93 1 65.75 146 GLU A O 1
ATOM 1136 N N . MET B 1 1 ? -24.328 22.297 -5.828 1 37 1 MET B N 1
ATOM 1137 C CA . MET B 1 1 ? -23.219 21.672 -6.547 1 37 1 MET B CA 1
ATOM 1138 C C . MET B 1 1 ? -23.266 20.156 -6.418 1 37 1 MET B C 1
ATOM 1140 O O . MET B 1 1 ? -23.453 19.625 -5.32 1 37 1 MET B O 1
ATOM 1144 N N . ALA B 1 2 ? -23.797 19.438 -7.246 1 42.19 2 ALA B N 1
ATOM 1145 C CA . ALA B 1 2 ? -24.172 18.031 -7.09 1 42.19 2 ALA B CA 1
ATOM 1146 C C . ALA B 1 2 ? -23.094 17.25 -6.336 1 42.19 2 ALA B C 1
ATOM 1148 O O . ALA B 1 2 ? -21.906 17.375 -6.641 1 42.19 2 ALA B O 1
ATOM 1149 N N . THR B 1 3 ? -23.125 16.969 -5.191 1 52.34 3 THR B N 1
ATOM 1150 C CA . THR B 1 3 ? -22.172 16.219 -4.398 1 52.34 3 THR B CA 1
ATOM 1151 C C . THR B 1 3 ? -21.625 15.031 -5.199 1 52.34 3 THR B C 1
ATOM 1153 O O . THR B 1 3 ? -22.391 14.18 -5.652 1 52.34 3 THR B O 1
ATOM 1156 N N . ARG B 1 4 ? -20.625 15.281 -5.988 1 70.94 4 ARG B N 1
ATOM 1157 C CA . ARG B 1 4 ? -20.109 14.219 -6.84 1 70.94 4 ARG B CA 1
ATOM 1158 C C . ARG B 1 4 ? -19.859 12.945 -6.031 1 70.94 4 ARG B C 1
ATOM 1160 O O . ARG B 1 4 ? -19.125 12.977 -5.039 1 70.94 4 ARG B O 1
ATOM 1167 N N . GLU B 1 5 ? -20.781 12.078 -6.109 1 86.69 5 GLU B N 1
ATOM 1168 C CA . GLU B 1 5 ? -20.766 10.805 -5.402 1 86.69 5 GLU B CA 1
ATOM 1169 C C . GLU B 1 5 ? -19.703 9.867 -5.98 1 86.69 5 GLU B C 1
ATOM 1171 O O . GLU B 1 5 ? -19.547 9.773 -7.199 1 86.69 5 GLU B O 1
ATOM 1176 N N . MET B 1 6 ? -18.891 9.367 -5.133 1 92.94 6 MET B N 1
ATOM 1177 C CA . MET B 1 6 ? -17.938 8.352 -5.539 1 92.94 6 MET B CA 1
ATOM 1178 C C . MET B 1 6 ? -18.641 7.043 -5.891 1 92.94 6 MET B C 1
ATOM 1180 O O . MET B 1 6 ? -19.203 6.387 -5.016 1 92.94 6 MET B O 1
ATOM 1184 N N . THR B 1 7 ? -18.766 6.75 -7.199 1 96.19 7 THR B N 1
ATOM 1185 C CA . THR B 1 7 ? -19.266 5.484 -7.711 1 96.19 7 THR B CA 1
ATOM 1186 C C . THR B 1 7 ? -18.156 4.691 -8.391 1 96.19 7 THR B C 1
ATOM 1188 O O . THR B 1 7 ? -17.109 5.246 -8.719 1 96.19 7 THR B O 1
ATOM 1191 N N . ALA B 1 8 ? -18.422 3.436 -8.539 1 97 8 ALA B N 1
ATOM 1192 C CA . ALA B 1 8 ? -17.438 2.619 -9.258 1 97 8 ALA B CA 1
ATOM 1193 C C . ALA B 1 8 ? -17.141 3.201 -10.633 1 97 8 ALA B C 1
ATOM 1195 O O . ALA B 1 8 ? -15.977 3.301 -11.031 1 97 8 ALA B O 1
ATOM 1196 N N . ALA B 1 9 ? -18.188 3.551 -11.328 1 96.75 9 ALA B N 1
ATOM 1197 C CA . ALA B 1 9 ? -18.031 4.102 -12.672 1 96.75 9 ALA B CA 1
ATOM 1198 C C . ALA B 1 9 ? -17.172 5.371 -12.648 1 96.75 9 ALA B C 1
ATOM 1200 O O . ALA B 1 9 ? -16.297 5.555 -13.5 1 96.75 9 ALA B O 1
ATOM 1201 N N . ALA B 1 10 ? -17.5 6.258 -11.711 1 97.5 10 ALA B N 1
ATOM 1202 C CA . ALA B 1 10 ? -16.734 7.496 -11.586 1 97.5 10 ALA B CA 1
ATOM 1203 C C . ALA B 1 10 ? -15.273 7.207 -11.266 1 97.5 10 ALA B C 1
ATOM 1205 O O . ALA B 1 10 ? -14.375 7.891 -11.766 1 97.5 10 ALA B O 1
ATOM 1206 N N . ILE B 1 11 ? -15.016 6.219 -10.383 1 98.06 11 ILE B N 1
ATOM 1207 C CA . ILE B 1 11 ? -13.664 5.84 -9.992 1 98.06 11 ILE B CA 1
ATOM 1208 C C . ILE B 1 11 ? -12.906 5.297 -11.203 1 98.06 11 ILE B C 1
ATOM 1210 O O . ILE B 1 11 ? -11.773 5.703 -11.469 1 98.06 11 ILE B O 1
ATOM 1214 N N . ILE B 1 12 ? -13.531 4.406 -11.953 1 97.88 12 ILE B N 1
ATOM 1215 C CA . ILE B 1 12 ? -12.945 3.779 -13.133 1 97.88 12 ILE B CA 1
ATOM 1216 C C . ILE B 1 12 ? -12.539 4.855 -14.141 1 97.88 12 ILE B C 1
ATOM 1218 O O . ILE B 1 12 ? -11.438 4.816 -14.688 1 97.88 12 ILE B O 1
ATOM 1222 N N . GLU B 1 13 ? -13.391 5.73 -14.352 1 97.56 13 GLU B N 1
ATOM 1223 C CA . GLU B 1 13 ? -13.125 6.82 -15.281 1 97.56 13 GLU B CA 1
ATOM 1224 C C . GLU B 1 13 ? -12 7.723 -14.773 1 97.56 13 GLU B C 1
ATOM 1226 O O . GLU B 1 13 ? -11.07 8.047 -15.508 1 97.56 13 GLU B O 1
ATOM 1231 N N . THR B 1 14 ? -12.086 8.148 -13.547 1 97.75 14 THR B N 1
ATOM 1232 C CA . THR B 1 14 ? -11.133 9.086 -12.953 1 97.75 14 THR B CA 1
ATOM 1233 C C . THR B 1 14 ? -9.727 8.5 -12.953 1 97.75 14 THR B C 1
ATOM 1235 O O . THR B 1 14 ? -8.75 9.203 -13.211 1 97.75 14 THR B O 1
ATOM 1238 N N . LEU B 1 15 ? -9.633 7.172 -12.648 1 98.06 15 LEU B N 1
ATOM 1239 C CA . LEU B 1 15 ? -8.328 6.543 -12.5 1 98.06 15 LEU B CA 1
ATOM 1240 C C . LEU B 1 15 ? -7.902 5.859 -13.789 1 98.06 15 LEU B C 1
ATOM 1242 O O . LEU B 1 15 ? -6.797 5.32 -13.883 1 98.06 15 LEU B O 1
ATOM 1246 N N . GLY B 1 16 ? -8.742 5.883 -14.797 1 97.94 16 GLY B N 1
ATOM 1247 C CA . GLY B 1 16 ? -8.43 5.262 -16.078 1 97.94 16 GLY B CA 1
ATOM 1248 C C . GLY B 1 16 ? -8.188 3.77 -15.969 1 97.94 16 GLY B C 1
ATOM 1249 O O . GLY B 1 16 ? -7.215 3.252 -16.516 1 97.94 16 GLY B O 1
ATOM 1250 N N . LEU B 1 17 ? -9.039 3.092 -15.258 1 98.19 17 LEU B N 1
ATOM 1251 C CA . LEU B 1 17 ? -8.844 1.667 -15.008 1 98.19 17 LEU B CA 1
ATOM 1252 C C . LEU B 1 17 ? -9.336 0.837 -16.188 1 98.19 17 LEU B C 1
ATOM 1254 O O . LEU B 1 17 ? -10.258 1.243 -16.891 1 98.19 17 LEU B O 1
ATOM 1258 N N . ALA B 1 18 ? -8.719 -0.304 -16.328 1 97.56 18 ALA B N 1
ATOM 1259 C CA . ALA B 1 18 ? -9.094 -1.286 -17.344 1 97.56 18 ALA B CA 1
ATOM 1260 C C . ALA B 1 18 ? -9.492 -2.611 -16.703 1 97.56 18 ALA B C 1
ATOM 1262 O O . ALA B 1 18 ? -9.195 -2.855 -15.523 1 97.56 18 ALA B O 1
ATOM 1263 N N . ARG B 1 19 ? -10.195 -3.426 -17.438 1 94.88 19 ARG B N 1
ATOM 1264 C CA . ARG B 1 19 ? -10.594 -4.727 -16.906 1 94.88 19 ARG B CA 1
ATOM 1265 C C . ARG B 1 19 ? -9.375 -5.602 -16.625 1 94.88 19 ARG B C 1
ATOM 1267 O O . ARG B 1 19 ? -8.422 -5.609 -17.406 1 94.88 19 ARG B O 1
ATOM 1274 N N . HIS B 1 20 ? -9.367 -6.312 -15.586 1 91.69 20 HIS B N 1
ATOM 1275 C CA . HIS B 1 20 ? -8.32 -7.262 -15.242 1 91.69 20 HIS B CA 1
ATOM 1276 C C . HIS B 1 20 ? -8.695 -8.68 -15.664 1 91.69 20 HIS B C 1
ATOM 1278 O O . HIS B 1 20 ? -9.859 -9.07 -15.578 1 91.69 20 HIS B O 1
ATOM 1284 N N . PRO B 1 21 ? -7.727 -9.523 -15.953 1 82.5 21 PRO B N 1
ATOM 1285 C CA . PRO B 1 21 ? -8 -10.906 -16.359 1 82.5 21 PRO B CA 1
ATOM 1286 C C . PRO B 1 21 ? -8.719 -11.703 -15.273 1 82.5 21 PRO B C 1
ATOM 1288 O O . PRO B 1 21 ? -9.539 -12.57 -15.578 1 82.5 21 PRO B O 1
ATOM 1291 N N . GLU B 1 22 ? -8.461 -11.484 -14.117 1 81.62 22 GLU B N 1
ATOM 1292 C CA . GLU B 1 22 ? -9.039 -12.266 -13.023 1 81.62 22 GLU B CA 1
ATOM 1293 C C . GLU B 1 22 ? -10.406 -11.727 -12.609 1 81.62 22 GLU B C 1
ATOM 1295 O O . GLU B 1 22 ? -11.07 -12.297 -11.742 1 81.62 22 GLU B O 1
ATOM 1300 N N . GLY B 1 23 ? -10.805 -10.625 -13.125 1 88.12 23 GLY B N 1
ATOM 1301 C CA . GLY B 1 23 ? -12 -9.914 -12.719 1 88.12 23 GLY B CA 1
ATOM 1302 C C . GLY B 1 23 ? -11.719 -8.547 -12.125 1 88.12 23 GLY B C 1
ATOM 1303 O O . GLY B 1 23 ? -10.617 -8.297 -11.633 1 88.12 23 GLY B O 1
ATOM 1304 N N . GLY B 1 24 ? -12.703 -7.727 -12.234 1 95.5 24 GLY B N 1
ATOM 1305 C CA . GLY B 1 24 ? -12.547 -6.383 -11.695 1 95.5 24 GLY B CA 1
ATOM 1306 C C . GLY B 1 24 ? -11.836 -5.441 -12.656 1 95.5 24 GLY B C 1
ATOM 1307 O O . GLY B 1 24 ? -11.836 -5.66 -13.867 1 95.5 24 GLY B O 1
ATOM 1308 N N . TRP B 1 25 ? -11.391 -4.336 -12.062 1 97.5 25 TRP B N 1
ATOM 1309 C CA . TRP B 1 25 ? -10.727 -3.279 -12.82 1 97.5 25 TRP B CA 1
ATOM 1310 C C . TRP B 1 25 ? -9.383 -2.93 -12.203 1 97.5 25 TRP B C 1
ATOM 1312 O O . TRP B 1 25 ? -9.227 -2.955 -10.977 1 97.5 25 TRP B O 1
ATOM 1322 N N . TYR B 1 26 ? -8.43 -2.617 -13.086 1 97.94 26 TYR B N 1
ATOM 1323 C CA . TYR B 1 26 ? -7.141 -2.289 -12.492 1 97.94 26 TYR B CA 1
ATOM 1324 C C . TYR B 1 26 ? -6.379 -1.299 -13.367 1 97.94 26 TYR B C 1
ATOM 1326 O O . TYR B 1 26 ? -6.766 -1.042 -14.508 1 97.94 26 TYR B O 1
ATOM 1334 N N . GLY B 1 27 ? -5.363 -0.707 -12.797 1 98.12 27 GLY B N 1
ATOM 1335 C CA . GLY B 1 27 ? -4.387 0.14 -13.461 1 98.12 27 GLY B CA 1
ATOM 1336 C C . GLY B 1 27 ? -3.047 0.182 -12.75 1 98.12 27 GLY B C 1
ATOM 1337 O O . GLY B 1 27 ? -2.988 0.394 -11.539 1 98.12 27 GLY B O 1
ATOM 1338 N N . GLU B 1 28 ? -2.01 -0.068 -13.609 1 98.12 28 GLU B N 1
ATOM 1339 C CA . GLU B 1 28 ? -0.673 0.045 -13.031 1 98.12 28 GLU B CA 1
ATOM 1340 C C . GLU B 1 28 ? -0.289 1.505 -12.812 1 98.12 28 GLU B C 1
ATOM 1342 O O . GLU B 1 28 ? -0.368 2.32 -13.734 1 98.12 28 GLU B O 1
ATOM 1347 N N . THR B 1 29 ? 0.086 1.773 -11.594 1 98.5 29 THR B N 1
ATOM 1348 C CA . THR B 1 29 ? 0.396 3.154 -11.242 1 98.5 29 THR B CA 1
ATOM 1349 C C . THR B 1 29 ? 1.903 3.357 -11.125 1 98.5 29 THR B C 1
ATOM 1351 O O . THR B 1 29 ? 2.387 4.492 -11.148 1 98.5 29 THR B O 1
ATOM 1354 N N . PHE B 1 30 ? 2.621 2.277 -10.961 1 98.5 30 PHE B N 1
ATOM 1355 C CA . PHE B 1 30 ? 4.055 2.379 -10.711 1 98.5 30 PHE B CA 1
ATOM 1356 C C . PHE B 1 30 ? 4.766 1.089 -11.102 1 98.5 30 PHE B C 1
ATOM 1358 O O . PHE B 1 30 ? 4.262 -0.006 -10.836 1 98.5 30 PHE B O 1
ATOM 1365 N N . ARG B 1 31 ? 5.871 1.23 -11.727 1 98.25 31 ARG B N 1
ATOM 1366 C CA . ARG B 1 31 ? 6.902 0.217 -11.922 1 98.25 31 ARG B CA 1
ATOM 1367 C C . ARG B 1 31 ? 8.297 0.803 -11.703 1 98.25 31 ARG B C 1
ATOM 1369 O O . ARG B 1 31 ? 8.695 1.733 -12.398 1 98.25 31 ARG B O 1
ATOM 1376 N N . ASP B 1 32 ? 8.953 0.215 -10.781 1 98.31 32 ASP B N 1
ATOM 1377 C CA . ASP B 1 32 ? 10.266 0.75 -10.453 1 98.31 32 ASP B CA 1
ATOM 1378 C C . ASP B 1 32 ? 11.203 0.666 -11.656 1 98.31 32 ASP B C 1
ATOM 1380 O O . ASP B 1 32 ? 11.297 -0.375 -12.312 1 98.31 32 ASP B O 1
ATOM 1384 N N . ALA B 1 33 ? 11.891 1.701 -11.922 1 95.38 33 ALA B N 1
ATOM 1385 C CA . ALA B 1 33 ? 12.82 1.74 -13.047 1 95.38 33 ALA B CA 1
ATOM 1386 C C . ALA B 1 33 ? 14.102 0.97 -12.727 1 95.38 33 ALA B C 1
ATOM 1388 O O . ALA B 1 33 ? 14.875 0.639 -13.625 1 95.38 33 ALA B O 1
ATOM 1389 N N . ASN B 1 34 ? 14.258 0.694 -11.438 1 93.31 34 ASN B N 1
ATOM 1390 C CA . ASN B 1 34 ? 15.414 -0.063 -10.969 1 93.31 34 ASN B CA 1
ATOM 1391 C C . ASN B 1 34 ? 15.031 -1.483 -10.57 1 93.31 34 ASN B C 1
ATOM 1393 O O . ASN B 1 34 ? 13.844 -1.803 -10.461 1 93.31 34 ASN B O 1
ATOM 1397 N N . GLY B 1 35 ? 16.047 -2.41 -10.398 1 89.44 35 GLY B N 1
ATOM 1398 C CA . GLY B 1 35 ? 15.75 -3.764 -9.953 1 89.44 35 GLY B CA 1
ATOM 1399 C C . GLY B 1 35 ? 15.633 -4.758 -11.094 1 89.44 35 GLY B C 1
ATOM 1400 O O . GLY B 1 35 ? 14.883 -5.727 -11 1 89.44 35 GLY B O 1
ATOM 1401 N N . GLY B 1 36 ? 16.297 -4.465 -12.195 1 90.25 36 GLY B N 1
ATOM 1402 C CA . GLY B 1 36 ? 16.328 -5.355 -13.344 1 90.25 36 GLY B CA 1
ATOM 1403 C C . GLY B 1 36 ? 15.164 -5.129 -14.297 1 90.25 36 GLY B C 1
ATOM 1404 O O . GLY B 1 36 ? 14.617 -4.027 -14.359 1 90.25 36 GLY B O 1
ATOM 1405 N N . ALA B 1 37 ? 14.781 -6.152 -15.109 1 90.19 37 ALA B N 1
ATOM 1406 C CA . ALA B 1 37 ? 13.805 -6.027 -16.188 1 90.19 37 ALA B CA 1
ATOM 1407 C C . ALA B 1 37 ? 12.398 -5.809 -15.633 1 90.19 37 ALA B C 1
ATOM 1409 O O . ALA B 1 37 ? 11.586 -5.125 -16.266 1 90.19 37 ALA B O 1
ATOM 1410 N N . ARG B 1 38 ? 12.148 -6.215 -14.469 1 93.38 38 ARG B N 1
ATOM 1411 C CA . ARG B 1 38 ? 10.789 -6.152 -13.938 1 93.38 38 ARG B CA 1
ATOM 1412 C C . ARG B 1 38 ? 10.633 -4.977 -12.977 1 93.38 38 ARG B C 1
ATOM 1414 O O . ARG B 1 38 ? 9.508 -4.535 -12.711 1 93.38 38 ARG B O 1
ATOM 1421 N N . GLY B 1 39 ? 11.828 -4.512 -12.414 1 96.5 39 GLY B N 1
ATOM 1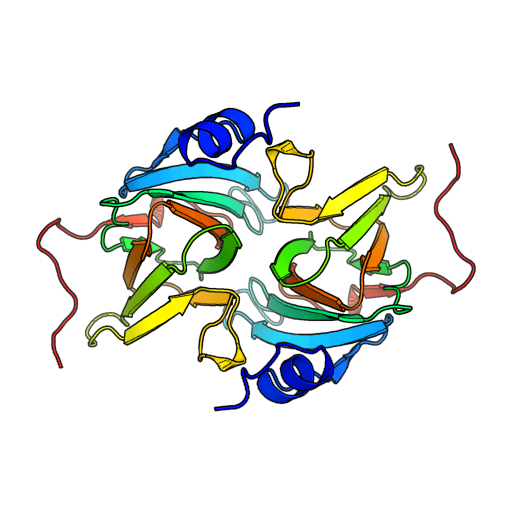422 C CA . GLY B 1 39 ? 11.781 -3.508 -11.359 1 96.5 39 GLY B CA 1
ATOM 1423 C C . GLY B 1 39 ? 11.742 -4.102 -9.969 1 96.5 39 GLY B C 1
ATOM 1424 O O . GLY B 1 39 ? 11.336 -5.254 -9.789 1 96.5 39 GLY B O 1
ATOM 1425 N N . HIS B 1 40 ? 12.094 -3.273 -9 1 97.62 40 HIS B N 1
ATOM 1426 C CA . HIS B 1 40 ? 12.062 -3.74 -7.621 1 97.62 40 HIS B CA 1
ATOM 1427 C C . HIS B 1 40 ? 10.641 -4.043 -7.168 1 97.62 40 HIS B C 1
ATOM 1429 O O . HIS B 1 40 ? 10.43 -4.914 -6.32 1 97.62 40 HIS B O 1
ATOM 1435 N N . SER B 1 41 ? 9.711 -3.281 -7.762 1 98.5 41 SER B N 1
ATOM 1436 C CA . SER B 1 41 ? 8.32 -3.459 -7.359 1 98.5 41 SER B CA 1
ATOM 1437 C C . SER B 1 41 ? 7.371 -2.812 -8.359 1 98.5 41 SER B C 1
ATOM 1439 O O . SER B 1 41 ? 7.789 -2.008 -9.195 1 98.5 41 SER B O 1
ATOM 1441 N N . THR B 1 42 ? 6.148 -3.176 -8.281 1 98.69 42 THR B N 1
ATOM 1442 C CA . THR B 1 42 ? 5.051 -2.543 -9.008 1 98.69 42 THR B CA 1
ATOM 1443 C C . THR B 1 42 ? 3.885 -2.246 -8.07 1 98.69 42 THR B C 1
ATOM 1445 O O . THR B 1 42 ? 3.771 -2.848 -7.004 1 98.69 42 THR B O 1
ATOM 1448 N N . ALA B 1 43 ? 3.1 -1.305 -8.398 1 98.75 43 ALA B N 1
ATOM 1449 C CA . ALA B 1 43 ? 1.859 -0.975 -7.699 1 98.75 43 ALA B CA 1
ATOM 1450 C C . ALA B 1 43 ? 0.703 -0.811 -8.68 1 98.75 43 ALA B C 1
ATOM 1452 O O . ALA B 1 43 ? 0.892 -0.318 -9.797 1 98.75 43 ALA B O 1
ATOM 1453 N N . ILE B 1 44 ? -0.47 -1.177 -8.258 1 98.69 44 ILE B N 1
ATOM 1454 C CA . ILE B 1 44 ? -1.668 -0.978 -9.07 1 98.69 44 ILE B CA 1
ATOM 1455 C C . ILE B 1 44 ? -2.797 -0.438 -8.195 1 98.69 44 ILE B C 1
ATOM 1457 O O . ILE B 1 44 ? -2.754 -0.561 -6.969 1 98.69 44 ILE B O 1
ATOM 1461 N N . TYR B 1 45 ? -3.754 0.174 -8.797 1 98.81 45 TYR B N 1
ATOM 1462 C CA . TYR B 1 45 ? -5.121 0.234 -8.289 1 98.81 45 TYR B CA 1
ATOM 1463 C C . TYR B 1 45 ? -5.906 -1.007 -8.695 1 98.81 45 TYR B C 1
ATOM 1465 O O . TYR B 1 45 ? -5.691 -1.561 -9.773 1 98.81 45 TYR B O 1
ATOM 1473 N N . TYR B 1 46 ? -6.773 -1.405 -7.969 1 98.62 46 TYR B N 1
ATOM 1474 C CA . TYR B 1 46 ? -7.676 -2.516 -8.25 1 98.62 46 TYR B CA 1
ATOM 1475 C C . TYR B 1 46 ? -9.055 -2.258 -7.656 1 98.62 46 TYR B C 1
ATOM 1477 O O . TYR B 1 46 ? -9.172 -1.801 -6.516 1 98.62 46 TYR B O 1
ATOM 1485 N N . LEU B 1 47 ? -10.078 -2.463 -8.438 1 98.62 47 LEU B N 1
ATOM 1486 C CA . LEU B 1 47 ? -11.453 -2.18 -8.039 1 98.62 47 LEU B CA 1
ATOM 1487 C C . LEU B 1 47 ? -12.352 -3.387 -8.289 1 98.62 47 LEU B C 1
ATOM 1489 O O . LEU B 1 47 ? -12.32 -3.971 -9.375 1 98.62 47 LEU B O 1
ATOM 1493 N N . LEU B 1 48 ? -13.031 -3.758 -7.305 1 98.06 48 LEU B N 1
ATOM 1494 C CA . LEU B 1 48 ? -14.055 -4.789 -7.43 1 98.06 48 LEU B CA 1
ATOM 1495 C C . LEU B 1 48 ? -15.445 -4.207 -7.207 1 98.06 48 LEU B C 1
ATOM 1497 O O . LEU B 1 48 ? -15.68 -3.508 -6.219 1 98.06 48 LEU B O 1
ATOM 1501 N N . GLU B 1 49 ? -16.328 -4.445 -8.109 1 96.88 49 GLU B N 1
ATOM 1502 C CA . GLU B 1 49 ? -17.734 -4.078 -7.957 1 96.88 49 GLU B CA 1
ATOM 1503 C C . GLU B 1 49 ? -18.547 -5.23 -7.375 1 96.88 49 GLU B C 1
ATOM 1505 O O . GLU B 1 49 ? -18.062 -6.363 -7.301 1 96.88 49 GLU B O 1
ATOM 1510 N N . ARG B 1 50 ? -19.719 -4.844 -6.941 1 92.69 50 ARG B N 1
ATOM 1511 C CA . ARG B 1 50 ? -20.625 -5.887 -6.492 1 92.69 50 ARG B CA 1
ATOM 1512 C C . ARG B 1 50 ? -20.75 -6.996 -7.531 1 92.69 50 ARG B C 1
ATOM 1514 O O . ARG B 1 50 ? -20.953 -6.723 -8.719 1 92.69 50 ARG B O 1
ATOM 1521 N N . GLY B 1 51 ? -20.594 -8.211 -7.086 1 86.25 51 GLY B N 1
ATOM 1522 C CA . GLY B 1 51 ? -20.734 -9.328 -8 1 86.25 51 GLY B CA 1
ATOM 1523 C C . GLY B 1 51 ? -19.422 -9.75 -8.633 1 86.25 51 GLY B C 1
ATOM 1524 O O . GLY B 1 51 ? -19.312 -10.859 -9.156 1 86.25 51 GLY B O 1
ATOM 1525 N N . ASP B 1 52 ? -18.484 -8.773 -8.648 1 87.06 52 ASP B N 1
ATOM 1526 C CA . ASP B 1 52 ? -17.141 -9.133 -9.125 1 87.06 52 ASP B CA 1
ATOM 1527 C C . ASP B 1 52 ? -16.422 -10.008 -8.109 1 87.06 52 ASP B C 1
ATOM 1529 O O . ASP B 1 52 ? -16.641 -9.883 -6.898 1 87.06 52 ASP B O 1
ATOM 1533 N N . ARG B 1 53 ? -15.68 -10.93 -8.617 1 87.38 53 ARG B N 1
ATOM 1534 C CA . ARG B 1 53 ? -14.773 -11.734 -7.805 1 87.38 53 ARG B CA 1
ATOM 1535 C C . ARG B 1 53 ? -13.391 -11.812 -8.438 1 87.38 53 ARG B C 1
ATOM 1537 O O . ARG B 1 53 ? -13.266 -12.023 -9.648 1 87.38 53 ARG B O 1
ATOM 1544 N N . SER B 1 54 ? -12.422 -11.516 -7.676 1 87.81 54 SER B N 1
ATOM 1545 C CA . SER B 1 54 ? -11.086 -11.938 -8.094 1 87.81 54 SER B CA 1
ATOM 1546 C C . SER B 1 54 ? -10.938 -13.453 -8.008 1 87.81 54 SER B C 1
ATOM 1548 O O . SER B 1 54 ? -10.914 -14.016 -6.91 1 87.81 54 SER B O 1
ATOM 1550 N N . HIS B 1 55 ? -10.883 -14.039 -9.062 1 90.44 55 HIS B N 1
ATOM 1551 C CA . HIS B 1 55 ? -10.797 -15.492 -9.109 1 90.44 55 HIS B CA 1
ATOM 1552 C C . HIS B 1 55 ? -9.516 -15.984 -8.453 1 90.44 55 HIS B C 1
ATOM 1554 O O . HIS B 1 55 ? -8.516 -15.273 -8.414 1 90.44 55 HIS B O 1
ATOM 1560 N N . TRP B 1 56 ? -9.547 -17.203 -7.941 1 95.25 56 TRP B N 1
ATOM 1561 C CA . TRP B 1 56 ? -8.391 -17.781 -7.281 1 95.25 56 TRP B CA 1
ATOM 1562 C C . TRP B 1 56 ? -7.168 -17.75 -8.195 1 95.25 56 TRP B C 1
ATOM 1564 O O . TRP B 1 56 ? -7.203 -18.266 -9.312 1 95.25 56 TRP B O 1
ATOM 1574 N N . HIS B 1 57 ? -6.117 -17.141 -7.723 1 96.44 57 HIS B N 1
ATOM 1575 C CA . HIS B 1 57 ? -4.871 -16.969 -8.461 1 96.44 57 HIS B CA 1
ATOM 1576 C C . HIS B 1 57 ? -3.676 -16.891 -7.52 1 96.44 57 HIS B C 1
ATOM 1578 O O . HIS B 1 57 ? -3.846 -16.812 -6.301 1 96.44 57 HIS B O 1
ATOM 1584 N N . ARG B 1 58 ? -2.523 -16.984 -8.047 1 96.69 58 ARG B N 1
ATOM 1585 C CA . ARG B 1 58 ? -1.327 -16.797 -7.23 1 96.69 58 ARG B CA 1
ATOM 1586 C C . ARG B 1 58 ? -0.193 -16.203 -8.055 1 96.69 58 ARG B C 1
ATOM 1588 O O . ARG B 1 58 ? -0.188 -16.312 -9.289 1 96.69 58 ARG B O 1
ATOM 1595 N N . VAL B 1 59 ? 0.589 -15.406 -7.41 1 97.19 59 VAL B N 1
ATOM 1596 C CA . VAL B 1 59 ? 1.878 -14.953 -7.922 1 97.19 59 VAL B CA 1
ATOM 1597 C C . VAL B 1 59 ? 2.994 -15.836 -7.375 1 97.19 59 VAL B C 1
ATOM 1599 O O . VAL B 1 59 ? 3.25 -15.852 -6.168 1 97.19 59 VAL B O 1
ATOM 1602 N N . HIS B 1 60 ? 3.701 -16.453 -8.18 1 96.94 60 HIS B N 1
ATOM 1603 C CA . HIS B 1 60 ? 4.586 -17.547 -7.766 1 96.94 60 HIS B CA 1
ATOM 1604 C C . HIS B 1 60 ? 5.805 -17 -7.027 1 96.94 60 HIS B C 1
ATOM 1606 O O . HIS B 1 60 ? 6.238 -17.578 -6.027 1 96.94 60 HIS B O 1
ATOM 1612 N N . ASP B 1 61 ? 6.324 -15.945 -7.41 1 96.12 61 ASP B N 1
ATOM 1613 C CA . ASP B 1 61 ? 7.688 -15.641 -6.996 1 96.12 61 ASP B CA 1
ATOM 1614 C C . ASP B 1 61 ? 7.746 -14.328 -6.223 1 96.12 61 ASP B C 1
ATOM 1616 O O . ASP B 1 61 ? 8.828 -13.766 -6.016 1 96.12 61 ASP B O 1
ATOM 1620 N N . ALA B 1 62 ? 6.516 -13.82 -5.887 1 97.62 62 ALA B N 1
ATOM 1621 C CA . ALA B 1 62 ? 6.508 -12.547 -5.176 1 97.62 62 ALA B CA 1
ATOM 1622 C C . ALA B 1 62 ? 5.348 -12.469 -4.191 1 97.62 62 ALA B C 1
ATOM 1624 O O . ALA B 1 62 ? 4.242 -12.93 -4.488 1 97.62 62 ALA B O 1
ATOM 1625 N N . ALA B 1 63 ? 5.656 -11.906 -3.059 1 98.12 63 ALA B N 1
ATOM 1626 C CA . ALA B 1 63 ? 4.57 -11.555 -2.148 1 98.12 63 ALA B CA 1
ATOM 1627 C C . ALA B 1 63 ? 3.754 -10.383 -2.695 1 98.12 63 ALA B C 1
ATOM 1629 O O . ALA B 1 63 ? 4.297 -9.5 -3.355 1 98.12 63 ALA B O 1
ATOM 1630 N N . GLU B 1 64 ? 2.529 -10.43 -2.441 1 98.5 64 GLU B N 1
ATOM 1631 C CA . GLU B 1 64 ? 1.618 -9.344 -2.789 1 98.5 64 GLU B CA 1
ATOM 1632 C C . GLU B 1 64 ? 1.014 -8.711 -1.54 1 98.5 64 GLU B C 1
ATOM 1634 O O . GLU B 1 64 ? 0.48 -9.406 -0.677 1 98.5 64 GLU B O 1
ATOM 1639 N N . VAL B 1 65 ? 1.119 -7.414 -1.415 1 98.88 65 VAL B N 1
ATOM 1640 C CA . VAL B 1 65 ? 0.519 -6.695 -0.297 1 98.88 65 VAL B CA 1
ATOM 1641 C C . VAL B 1 65 ? -0.738 -5.965 -0.768 1 98.88 65 VAL B C 1
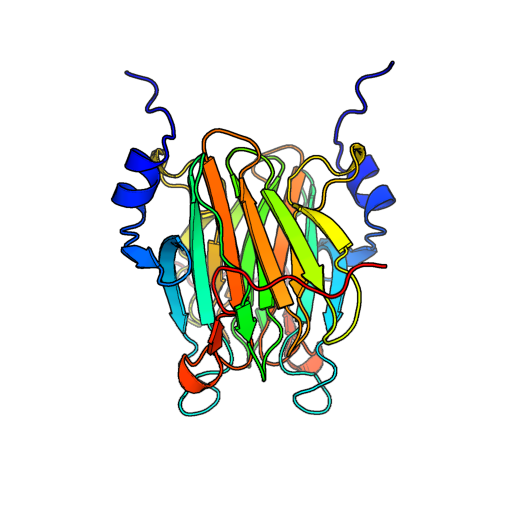ATOM 1643 O O . VAL B 1 65 ? -0.688 -5.18 -1.716 1 98.88 65 VAL B O 1
ATOM 1646 N N . TRP B 1 66 ? -1.848 -6.246 -0.146 1 98.94 66 TRP B N 1
ATOM 1647 C CA . TRP B 1 66 ? -3.131 -5.605 -0.421 1 98.94 66 TRP B CA 1
ATOM 1648 C C . TRP B 1 66 ? -3.348 -4.406 0.493 1 98.94 66 TRP B C 1
ATOM 1650 O O . TRP B 1 66 ? -3.051 -4.465 1.688 1 98.94 66 TRP B O 1
ATOM 1660 N N . HIS B 1 67 ? -3.902 -3.322 -0.011 1 98.94 67 HIS B N 1
ATOM 1661 C CA . HIS B 1 67 ? -4.168 -2.082 0.709 1 98.94 67 HIS B CA 1
ATOM 1662 C C . HIS B 1 67 ? -5.605 -1.617 0.494 1 98.94 67 HIS B C 1
ATOM 1664 O O . HIS B 1 67 ? -6.008 -1.339 -0.637 1 98.94 67 HIS B O 1
ATOM 1670 N N . TYR B 1 68 ? -6.371 -1.484 1.508 1 98.94 68 TYR B N 1
ATOM 1671 C CA . TYR B 1 68 ? -7.719 -0.929 1.408 1 98.94 68 TYR B CA 1
ATOM 1672 C C . TYR B 1 68 ? -7.672 0.586 1.244 1 98.94 68 TYR B C 1
ATOM 1674 O O . TYR B 1 68 ? -6.949 1.273 1.97 1 98.94 68 TYR B O 1
ATOM 1682 N N . TYR B 1 69 ? -8.523 1.124 0.357 1 98.81 69 TYR B N 1
ATOM 1683 C CA . TYR B 1 69 ? -8.516 2.568 0.16 1 98.81 69 TYR B CA 1
ATOM 1684 C C . TYR B 1 69 ? -9.891 3.164 0.429 1 98.81 69 TYR B C 1
ATOM 1686 O O . TYR B 1 69 ? -10.016 4.152 1.154 1 98.81 69 TYR B O 1
ATOM 1694 N N . ALA B 1 70 ? -10.93 2.562 -0.186 1 98.5 70 ALA B N 1
ATOM 1695 C CA . ALA B 1 70 ? -12.242 3.188 -0.105 1 98.5 70 ALA B CA 1
ATOM 1696 C C . ALA B 1 70 ? -13.344 2.189 -0.448 1 98.5 70 ALA B C 1
ATOM 1698 O O . ALA B 1 70 ? -13.094 1.171 -1.096 1 98.5 70 ALA B O 1
ATOM 1699 N N . GLY B 1 71 ? -14.609 2.562 -0.07 1 98.19 71 GLY B N 1
ATOM 1700 C CA . GLY B 1 71 ? -15.773 1.739 -0.36 1 98.19 71 GLY B CA 1
ATOM 1701 C C . GLY B 1 71 ? -16.094 0.748 0.743 1 98.19 71 GLY B C 1
ATOM 1702 O O . GLY B 1 71 ? -15.828 1.013 1.918 1 98.19 71 GLY B O 1
ATOM 1703 N N . ALA B 1 72 ? -16.734 -0.334 0.352 1 98.19 72 ALA B N 1
ATOM 1704 C CA . ALA B 1 72 ? -17.062 -1.389 1.309 1 98.19 72 ALA B CA 1
ATOM 1705 C C . ALA B 1 72 ? -15.828 -2.229 1.643 1 98.19 72 ALA B C 1
ATOM 1707 O O . ALA B 1 72 ? -14.859 -2.262 0.874 1 98.19 72 ALA B O 1
ATOM 1708 N N . PRO B 1 73 ? -15.852 -2.879 2.797 1 98.19 73 PRO B N 1
ATOM 1709 C CA . PRO B 1 73 ? -14.789 -3.846 3.062 1 98.19 73 PRO B CA 1
ATOM 1710 C C . PRO B 1 73 ? -14.719 -4.949 2.01 1 98.19 73 PRO B C 1
ATOM 1712 O O . PRO B 1 73 ? -15.672 -5.152 1.259 1 98.19 73 PRO B O 1
ATOM 1715 N N . LEU B 1 74 ? -13.602 -5.508 1.906 1 98.44 74 LEU B N 1
ATOM 1716 C CA . LEU B 1 74 ? -13.305 -6.586 0.969 1 98.44 74 LEU B CA 1
ATOM 1717 C C . LEU B 1 74 ? -12.984 -7.879 1.711 1 98.44 74 LEU B C 1
ATOM 1719 O O . LEU B 1 74 ? -12.258 -7.867 2.707 1 98.44 74 LEU B O 1
ATOM 1723 N N . GLU B 1 75 ? -13.648 -8.961 1.405 1 98.12 75 GLU B N 1
ATOM 1724 C CA . GLU B 1 75 ? -13.242 -10.273 1.917 1 98.12 75 GLU B CA 1
ATOM 1725 C C . GLU B 1 75 ? -12.102 -10.852 1.093 1 98.12 75 GLU B C 1
ATOM 1727 O O . GLU B 1 75 ? -12.258 -11.109 -0.104 1 98.12 75 GLU B O 1
ATOM 1732 N N . LEU B 1 76 ? -10.984 -11.008 1.695 1 98.19 76 LEU B N 1
ATOM 1733 C CA . LEU B 1 76 ? -9.805 -11.594 1.065 1 98.19 76 LEU B CA 1
ATOM 1734 C C . LEU B 1 76 ? -9.562 -13.008 1.581 1 98.19 76 LEU B C 1
ATOM 1736 O O . LEU B 1 76 ? -9.359 -13.211 2.781 1 98.19 76 LEU B O 1
ATOM 1740 N N . SER B 1 77 ? -9.641 -13.961 0.725 1 97.69 77 SER B N 1
ATOM 1741 C CA . SER B 1 77 ? -9.336 -15.352 1.048 1 97.69 77 SER B CA 1
ATOM 1742 C C . SER B 1 77 ? -7.922 -15.727 0.608 1 97.69 77 SER B C 1
ATOM 1744 O O . SER B 1 77 ? -7.531 -15.461 -0.532 1 97.69 77 SER B O 1
ATOM 1746 N N . ILE B 1 78 ? -7.199 -16.297 1.51 1 98.12 78 ILE B N 1
ATOM 1747 C CA . ILE B 1 78 ? -5.816 -16.688 1.241 1 98.12 78 ILE B CA 1
ATOM 1748 C C . ILE B 1 78 ? -5.602 -18.141 1.648 1 98.12 78 ILE B C 1
ATOM 1750 O O . ILE B 1 78 ? -6.082 -18.578 2.697 1 98.12 78 ILE B O 1
ATOM 1754 N N . ALA B 1 79 ? -4.793 -18.875 0.816 1 97.88 79 ALA B N 1
ATOM 1755 C CA . ALA B 1 79 ? -4.531 -20.281 1.131 1 97.88 79 ALA B CA 1
ATOM 1756 C C . ALA B 1 79 ? -3.105 -20.672 0.76 1 97.88 79 ALA B C 1
ATOM 1758 O O . ALA B 1 79 ? -2.668 -20.438 -0.371 1 97.88 79 ALA B O 1
ATOM 1759 N N . GLU B 1 80 ? -2.479 -21.234 1.728 1 96.62 80 GLU B N 1
ATOM 1760 C CA . GLU B 1 80 ? -1.24 -21.938 1.401 1 96.62 80 GLU B CA 1
ATOM 1761 C C . GLU B 1 80 ? -1.504 -23.109 0.468 1 96.62 80 GLU B C 1
ATOM 1763 O O . GLU B 1 80 ? -2.508 -23.812 0.611 1 96.62 80 GLU B O 1
ATOM 1768 N N . PRO B 1 81 ? -0.62 -23.266 -0.476 1 95.25 81 PRO B N 1
ATOM 1769 C CA . PRO B 1 81 ? -0.841 -24.422 -1.345 1 95.25 81 PRO B CA 1
ATOM 1770 C C . PRO B 1 81 ? -1.051 -25.719 -0.562 1 95.25 81 PRO B C 1
ATOM 1772 O O . PRO B 1 81 ? -0.212 -26.078 0.264 1 95.25 81 PRO B O 1
ATOM 1775 N N . GLY B 1 82 ? -2.133 -26.328 -0.813 1 94.19 82 GLY B N 1
ATOM 1776 C CA . GLY B 1 82 ? -2.432 -27.609 -0.182 1 94.19 82 GLY B CA 1
ATOM 1777 C C . GLY B 1 82 ? -3.123 -27.453 1.16 1 94.19 82 GLY B C 1
ATOM 1778 O O . GLY B 1 82 ? -3.344 -28.438 1.862 1 94.19 82 GLY B O 1
ATOM 1779 N N . ARG B 1 83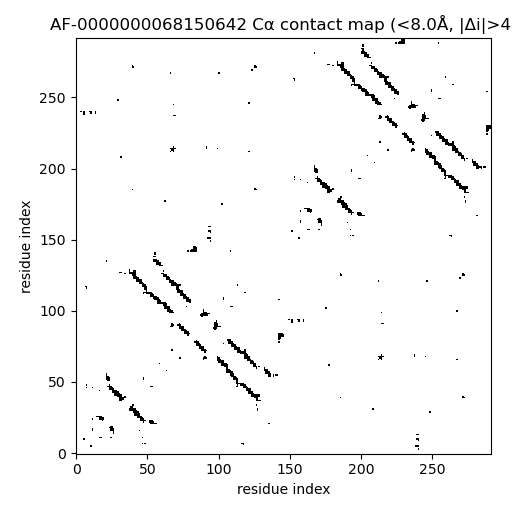 ? -3.43 -26.266 1.566 1 96 83 ARG B N 1
ATOM 1780 C CA . ARG B 1 83 ? -4.086 -26.016 2.848 1 96 83 ARG B CA 1
ATOM 1781 C C . ARG B 1 83 ? -5.406 -25.281 2.656 1 96 83 ARG B C 1
ATOM 1783 O O . ARG B 1 83 ? -5.691 -24.781 1.568 1 96 83 ARG B O 1
ATOM 1790 N N . ALA B 1 84 ? -6.234 -25.328 3.689 1 96.38 84 ALA B N 1
ATOM 1791 C CA . ALA B 1 84 ? -7.523 -24.625 3.66 1 96.38 84 ALA B CA 1
ATOM 1792 C C . ALA B 1 84 ? -7.328 -23.125 3.639 1 96.38 84 ALA B C 1
ATOM 1794 O O . ALA B 1 84 ? -6.336 -22.609 4.156 1 96.38 84 ALA B O 1
ATOM 1795 N N . ALA B 1 85 ? -8.305 -22.5 3.104 1 96.81 85 ALA B N 1
ATOM 1796 C CA . ALA B 1 85 ? -8.258 -21.031 3.004 1 96.81 85 ALA B CA 1
ATOM 1797 C C . ALA B 1 85 ? -8.648 -20.391 4.328 1 96.81 85 ALA B C 1
ATOM 1799 O O . ALA B 1 85 ? -9.453 -20.938 5.086 1 96.81 85 ALA B O 1
ATOM 1800 N N . SER B 1 86 ? -8.039 -19.281 4.586 1 96.94 86 SER B N 1
ATOM 1801 C CA . SER B 1 86 ? -8.484 -18.375 5.637 1 96.94 86 SER B CA 1
ATOM 1802 C C . SER B 1 86 ? -9.023 -17.078 5.051 1 96.94 86 SER B C 1
ATOM 1804 O O . SER B 1 86 ? -8.602 -16.656 3.969 1 96.94 86 SER B O 1
ATOM 1806 N N . GLN B 1 87 ? -9.984 -16.5 5.805 1 96.62 87 GLN B N 1
ATOM 1807 C CA . GLN B 1 87 ? -10.594 -15.266 5.336 1 96.62 87 GLN B CA 1
ATOM 1808 C C . GLN B 1 87 ? -10.25 -14.102 6.254 1 96.62 87 GLN B C 1
ATOM 1810 O O . GLN B 1 87 ? -10.227 -14.25 7.477 1 96.62 87 GLN B O 1
ATOM 1815 N N . THR B 1 88 ? -9.953 -13.07 5.617 1 96.62 88 THR B N 1
ATOM 1816 C CA . THR B 1 88 ? -9.75 -11.82 6.352 1 96.62 88 THR B CA 1
ATOM 1817 C C . THR B 1 88 ? -10.555 -10.688 5.719 1 96.62 88 THR B C 1
ATOM 1819 O O . THR B 1 88 ? -10.812 -10.703 4.516 1 96.62 88 THR B O 1
ATOM 1822 N N . ARG B 1 89 ? -10.984 -9.789 6.547 1 98.19 89 ARG B N 1
ATOM 1823 C CA . ARG B 1 89 ? -11.688 -8.617 6.043 1 98.19 89 ARG B CA 1
ATOM 1824 C C . ARG B 1 89 ? -10.742 -7.43 5.902 1 98.19 89 ARG B C 1
ATOM 1826 O O . ARG B 1 89 ? -10.18 -6.957 6.895 1 98.19 89 ARG B O 1
ATOM 1833 N N . LEU B 1 90 ? -10.562 -7.008 4.746 1 98.56 90 LEU B N 1
ATOM 1834 C CA . LEU B 1 90 ? -9.781 -5.816 4.426 1 98.56 90 LEU B CA 1
ATOM 1835 C C . LEU B 1 90 ? -10.641 -4.562 4.512 1 98.56 90 LEU B C 1
ATOM 1837 O O . LEU B 1 90 ? -11.609 -4.414 3.756 1 98.56 90 LEU B O 1
ATOM 1841 N N . GLY B 1 91 ? -10.352 -3.686 5.402 1 98.5 91 GLY B N 1
ATOM 1842 C CA . GLY B 1 91 ? -11.156 -2.496 5.637 1 98.5 91 GLY B CA 1
ATOM 1843 C C . GLY B 1 91 ? -10.594 -1.602 6.727 1 98.5 91 GLY B C 1
ATOM 1844 O O . GLY B 1 91 ? -9.555 -1.912 7.316 1 98.5 91 GLY B O 1
ATOM 1845 N N . PRO B 1 92 ? -11.219 -0.515 6.984 1 97.56 92 PRO B N 1
ATOM 1846 C CA . PRO B 1 92 ? -10.656 0.493 7.883 1 97.56 92 PRO B CA 1
ATOM 1847 C C . PRO B 1 92 ? -11.125 0.327 9.328 1 97.56 92 PRO B C 1
ATOM 1849 O O . PRO B 1 92 ? -10.602 0.981 10.234 1 97.56 92 PRO B O 1
ATOM 1852 N N . ASP B 1 93 ? -12.078 -0.537 9.633 1 97.44 93 ASP B N 1
ATOM 1853 C CA . ASP B 1 93 ? -12.633 -0.674 10.977 1 97.44 93 ASP B CA 1
ATOM 1854 C C . ASP B 1 93 ? -11.766 -1.604 11.828 1 97.44 93 ASP B C 1
ATOM 1856 O O . ASP B 1 93 ? -12.148 -2.75 12.078 1 97.44 93 ASP B O 1
ATOM 1860 N N . LEU B 1 94 ? -10.734 -1.064 12.391 1 97.94 94 LEU B N 1
ATOM 1861 C CA . LEU B 1 94 ? -9.75 -1.845 13.141 1 97.94 94 LEU B CA 1
ATOM 1862 C C . LEU B 1 94 ? -10.383 -2.447 14.391 1 97.94 94 LEU B C 1
ATOM 1864 O O . LEU B 1 94 ? -10.094 -3.592 14.75 1 97.94 94 LEU B O 1
ATOM 1868 N N . LEU B 1 95 ? -11.172 -1.713 15.047 1 96.44 95 LEU B N 1
ATOM 1869 C CA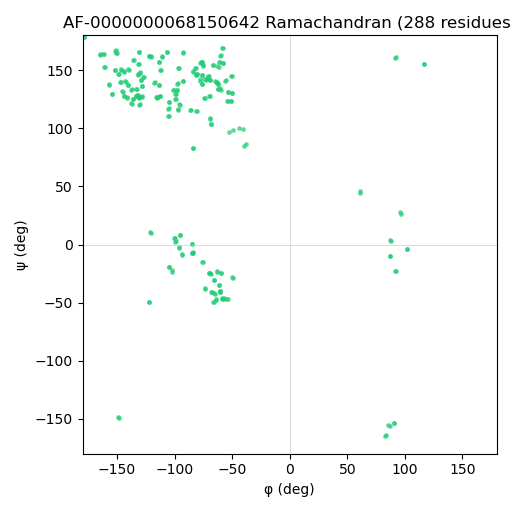 . LEU B 1 95 ? -11.758 -2.182 16.297 1 96.44 95 LEU B CA 1
ATOM 1870 C C . LEU B 1 95 ? -12.781 -3.285 16.031 1 96.44 95 LEU B C 1
ATOM 1872 O O . LEU B 1 95 ? -13.055 -4.102 16.922 1 96.44 95 LEU B O 1
ATOM 1876 N N . GLY B 1 96 ? -13.344 -3.275 14.805 1 96.38 96 GLY B N 1
ATOM 1877 C CA . GLY B 1 96 ? -14.25 -4.34 14.398 1 96.38 96 GLY B CA 1
ATOM 1878 C C . GLY B 1 96 ? -13.531 -5.555 13.844 1 96.38 96 GLY B C 1
ATOM 1879 O O . GLY B 1 96 ? -14.172 -6.516 13.406 1 96.38 96 GLY B O 1
ATOM 1880 N N . GLY B 1 97 ? -12.195 -5.488 13.812 1 96.62 97 GLY B N 1
ATOM 1881 C CA . GLY B 1 97 ? -11.422 -6.645 13.383 1 96.62 97 GLY B CA 1
ATOM 1882 C C . GLY B 1 97 ? -10.922 -6.52 11.953 1 96.62 97 GLY B C 1
ATOM 1883 O O . GLY B 1 97 ? -10.188 -7.387 11.469 1 96.62 97 GLY B O 1
ATOM 1884 N N . GLU B 1 98 ? -11.273 -5.484 11.242 1 98.19 98 GLU B N 1
ATOM 1885 C CA . GLU B 1 98 ? -10.766 -5.266 9.891 1 98.19 98 GLU B CA 1
ATOM 1886 C C . GLU B 1 98 ? -9.32 -4.785 9.914 1 98.19 98 GLU B C 1
ATOM 1888 O O . GLU B 1 98 ? -8.852 -4.238 10.914 1 98.19 98 GLU B O 1
ATOM 1893 N N . ARG B 1 99 ? -8.625 -5.055 8.867 1 98.62 99 ARG B N 1
ATOM 1894 C CA . ARG B 1 99 ? -7.27 -4.555 8.648 1 98.62 99 ARG B CA 1
ATOM 1895 C C . ARG B 1 99 ? -7.113 -3.99 7.242 1 98.62 99 ARG B C 1
ATOM 1897 O O . ARG B 1 99 ? -7.539 -4.613 6.27 1 98.62 99 ARG B O 1
ATOM 1904 N N . PRO B 1 100 ? -6.516 -2.83 7.176 1 98.81 100 PRO B N 1
ATOM 1905 C CA . PRO B 1 100 ? -6.43 -2.207 5.855 1 98.81 100 PRO B CA 1
ATOM 1906 C C . PRO B 1 100 ? -5.242 -2.711 5.039 1 98.81 100 PRO B C 1
ATOM 1908 O O . PRO B 1 100 ? -5.102 -2.361 3.863 1 98.81 100 PRO B O 1
ATOM 1911 N N . GLN B 1 101 ? -4.379 -3.479 5.57 1 98.88 101 GLN B N 1
ATOM 1912 C CA . GLN B 1 101 ? -3.191 -4.031 4.93 1 98.88 101 GLN B CA 1
ATOM 1913 C C . GLN B 1 101 ? -3.086 -5.535 5.176 1 98.88 101 GLN B C 1
ATOM 1915 O O . GLN B 1 101 ? -3.189 -5.992 6.312 1 98.88 101 GLN B O 1
ATOM 1920 N N . GLN B 1 102 ? -2.938 -6.27 4.109 1 98.69 102 GLN B N 1
ATOM 1921 C CA . GLN B 1 102 ? -2.781 -7.715 4.215 1 98.69 102 GLN B CA 1
ATOM 1922 C C . GLN B 1 102 ? -1.748 -8.234 3.221 1 98.69 102 GLN B C 1
ATOM 1924 O O . GLN B 1 102 ? -1.73 -7.816 2.061 1 98.69 102 GLN B O 1
ATOM 1929 N N . VAL B 1 103 ? -0.908 -9.133 3.666 1 98.62 103 VAL B N 1
ATOM 1930 C CA . VAL B 1 103 ? 0.128 -9.711 2.814 1 98.62 103 VAL B CA 1
ATOM 1931 C C . VAL B 1 103 ? -0.302 -11.094 2.338 1 98.62 103 VAL B C 1
ATOM 1933 O O . VAL B 1 103 ? -0.789 -11.906 3.129 1 98.62 103 VAL B O 1
ATOM 1936 N N . VAL B 1 104 ? -0.172 -11.375 1.124 1 98.56 104 VAL B N 1
ATOM 1937 C CA . VAL B 1 104 ? -0.263 -12.703 0.54 1 98.56 104 VAL B CA 1
ATOM 1938 C C . VAL B 1 104 ? 1.132 -13.203 0.172 1 98.56 104 VAL B C 1
ATOM 1940 O O . VAL B 1 104 ? 1.764 -12.68 -0.748 1 98.56 104 VAL B O 1
ATOM 1943 N N . PRO B 1 105 ? 1.642 -14.188 0.855 1 97.81 105 PRO B N 1
ATOM 1944 C CA . PRO B 1 105 ? 2.99 -14.68 0.572 1 97.81 105 PRO B CA 1
ATOM 1945 C C . PRO B 1 105 ? 3.135 -15.219 -0.849 1 97.81 105 PRO B C 1
ATOM 1947 O O . PRO B 1 105 ? 2.141 -15.609 -1.47 1 97.81 105 PRO B O 1
ATOM 1950 N N . ALA B 1 106 ? 4.355 -15.242 -1.333 1 97.75 106 ALA B N 1
ATOM 1951 C CA . ALA B 1 106 ? 4.645 -15.812 -2.646 1 97.75 106 ALA B CA 1
ATOM 1952 C C . ALA B 1 106 ? 4.117 -17.234 -2.752 1 97.75 106 ALA B C 1
ATOM 1954 O O . ALA B 1 106 ? 4.301 -18.047 -1.84 1 97.75 106 ALA B O 1
ATOM 1955 N N . GLY B 1 107 ? 3.436 -17.453 -3.814 1 97.62 107 GLY B N 1
ATOM 1956 C CA . GLY B 1 107 ? 2.98 -18.812 -4.105 1 97.62 107 GLY B CA 1
ATOM 1957 C C . GLY B 1 107 ? 1.646 -19.141 -3.467 1 97.62 107 GLY B C 1
ATOM 1958 O O . GLY B 1 107 ? 1.076 -20.203 -3.723 1 97.62 107 GLY B O 1
ATOM 1959 N N . TRP B 1 108 ? 1.132 -18.344 -2.621 1 97.81 108 TRP B N 1
ATOM 1960 C CA . TRP B 1 108 ? -0.145 -18.609 -1.966 1 97.81 108 TRP B CA 1
ATOM 1961 C C . TRP B 1 108 ? -1.312 -18.219 -2.867 1 97.81 108 TRP B C 1
ATOM 1963 O O . TRP B 1 108 ? -1.229 -17.234 -3.607 1 97.81 108 TRP B O 1
ATOM 1973 N N . TRP B 1 109 ? -2.354 -18.969 -2.756 1 97.69 109 TRP B N 1
ATOM 1974 C CA . TRP B 1 109 ? -3.584 -18.672 -3.482 1 97.69 109 TRP B CA 1
ATOM 1975 C C . TRP B 1 109 ? -4.332 -17.516 -2.834 1 97.69 109 TRP B C 1
ATOM 1977 O O . TRP B 1 109 ? -4.352 -17.391 -1.607 1 97.69 109 TRP B O 1
ATOM 1987 N N . GLN B 1 110 ? -4.984 -16.734 -3.67 1 97.94 110 GLN B N 1
ATOM 1988 C CA . GLN B 1 110 ? -5.77 -15.617 -3.174 1 97.94 110 GLN B CA 1
ATOM 1989 C C . GLN B 1 110 ? -7.027 -15.414 -4.012 1 97.94 110 GLN B C 1
ATOM 1991 O O . GLN B 1 110 ? -7.027 -15.68 -5.215 1 97.94 110 GLN B O 1
ATOM 1996 N N . SER B 1 111 ? -8.078 -14.938 -3.398 1 97.12 111 SER B N 1
ATOM 1997 C CA . SER B 1 111 ? -9.344 -14.547 -3.998 1 97.12 111 SER B CA 1
ATOM 1998 C C . SER B 1 111 ? -10.031 -13.453 -3.182 1 97.12 111 SER B C 1
ATOM 2000 O O . SER B 1 111 ? -9.875 -13.391 -1.961 1 97.12 111 SER B O 1
ATOM 2002 N N . ALA B 1 112 ? -10.781 -12.633 -3.859 1 97.38 112 ALA B N 1
ATOM 2003 C CA . ALA B 1 112 ? -11.359 -11.516 -3.125 1 97.38 112 ALA B CA 1
ATOM 2004 C C . ALA B 1 112 ? -12.734 -11.148 -3.674 1 97.38 112 ALA B C 1
ATOM 2006 O O . ALA B 1 112 ? -13.008 -11.336 -4.863 1 97.38 112 ALA B O 1
ATOM 2007 N N . THR B 1 113 ? -13.57 -10.625 -2.842 1 97.31 113 THR B N 1
ATOM 2008 C CA . THR B 1 113 ? -14.883 -10.094 -3.211 1 97.31 113 THR B CA 1
ATOM 2009 C C . THR B 1 113 ? -15.219 -8.859 -2.387 1 97.31 113 THR B C 1
ATOM 2011 O O . THR B 1 113 ? -14.891 -8.781 -1.2 1 97.31 113 THR B O 1
ATOM 2014 N N . SER B 1 114 ? -15.828 -7.895 -3.072 1 98 114 SER B N 1
ATOM 2015 C CA . SER B 1 114 ? -16.359 -6.758 -2.328 1 98 114 SER B CA 1
ATOM 2016 C C . SER B 1 114 ? -17.562 -7.16 -1.473 1 98 114 SER B C 1
ATOM 2018 O O . SER B 1 114 ? -18.406 -7.949 -1.908 1 98 114 SER B O 1
ATOM 2020 N N . LEU B 1 115 ? -17.641 -6.598 -0.292 1 97.75 115 LEU B N 1
ATOM 2021 C CA . LEU B 1 115 ? -18.766 -6.906 0.588 1 97.75 115 LEU B CA 1
ATOM 2022 C C . LEU B 1 115 ? -19.875 -5.863 0.453 1 97.75 115 LEU B C 1
ATOM 2024 O O . LEU B 1 115 ? -20.797 -5.82 1.266 1 97.75 115 LEU B O 1
ATOM 2028 N N . GLY B 1 116 ? -19.766 -4.965 -0.506 1 97.69 116 GLY B N 1
ATOM 2029 C CA . GLY B 1 116 ? -20.766 -3.963 -0.842 1 97.69 116 GLY B CA 1
ATOM 2030 C C . GLY B 1 116 ? -20.766 -3.596 -2.314 1 97.69 116 GLY B C 1
ATOM 2031 O O . GLY B 1 116 ? -20.516 -4.445 -3.172 1 97.69 116 GLY B O 1
ATOM 2032 N N . GLU B 1 117 ? -21.109 -2.359 -2.641 1 97.69 117 GLU B N 1
ATOM 2033 C CA . GLU B 1 117 ? -21.281 -1.955 -4.031 1 97.69 117 GLU B CA 1
ATOM 2034 C C . GLU B 1 117 ? -19.953 -1.951 -4.77 1 97.69 117 GLU B C 1
ATOM 2036 O O . GLU B 1 117 ? -19.891 -2.285 -5.957 1 97.69 117 GLU B O 1
ATOM 2041 N N . TRP B 1 118 ? -18.953 -1.492 -4.125 1 98.12 118 TRP B N 1
ATOM 2042 C CA . TRP B 1 118 ? -17.609 -1.499 -4.699 1 98.12 118 TRP B CA 1
ATOM 2043 C C . TRP B 1 118 ? -16.547 -1.353 -3.613 1 98.12 118 TRP B C 1
ATOM 2045 O O . TRP B 1 118 ? -16.844 -0.884 -2.51 1 98.12 118 TRP B O 1
ATOM 2055 N N . THR B 1 119 ? -15.383 -1.863 -3.85 1 98.5 119 THR B N 1
ATOM 2056 C CA . THR B 1 119 ? -14.188 -1.662 -3.031 1 98.5 119 THR B CA 1
ATOM 2057 C C . THR B 1 119 ? -13 -1.259 -3.898 1 98.5 119 THR B C 1
ATOM 2059 O O . THR B 1 119 ? -12.703 -1.912 -4.902 1 98.5 119 THR B O 1
ATOM 2062 N N . LEU B 1 120 ? -12.352 -0.15 -3.562 1 98.75 120 LEU B N 1
ATOM 2063 C CA . LEU B 1 120 ? -11.086 0.249 -4.184 1 98.75 120 LEU B CA 1
ATOM 2064 C C . LEU B 1 120 ? -9.906 -0.129 -3.299 1 98.75 120 LEU B C 1
ATOM 2066 O O . LEU B 1 120 ? -9.875 0.214 -2.115 1 98.75 120 LEU B O 1
ATOM 2070 N N . VAL B 1 121 ? -9 -0.867 -3.896 1 98.75 121 VAL B N 1
ATOM 2071 C CA . VAL B 1 121 ? -7.805 -1.293 -3.174 1 98.75 121 VAL B CA 1
ATOM 2072 C C . VAL B 1 121 ? -6.562 -1.002 -4.012 1 98.75 121 VAL B C 1
ATOM 2074 O O . VAL B 1 121 ? -6.668 -0.581 -5.164 1 98.75 121 VAL B O 1
ATOM 2077 N N . GLY B 1 122 ? -5.453 -1.062 -3.408 1 98.75 122 GLY B N 1
ATOM 2078 C CA . GLY B 1 122 ? -4.156 -1.148 -4.059 1 98.75 122 GLY B CA 1
ATOM 2079 C C . GLY B 1 122 ? -3.453 -2.471 -3.818 1 98.75 122 GLY B C 1
ATOM 2080 O O . GLY B 1 122 ? -3.713 -3.145 -2.818 1 98.75 122 GLY B O 1
ATOM 2081 N N . CYS B 1 123 ? -2.553 -2.799 -4.695 1 98.75 123 CYS B N 1
ATOM 2082 C CA . CYS B 1 123 ? -1.683 -3.957 -4.516 1 98.75 123 CYS B CA 1
ATOM 2083 C C . CYS B 1 123 ? -0.248 -3.629 -4.914 1 98.75 123 CYS B C 1
ATOM 2085 O O . CYS B 1 123 ? -0.014 -3.018 -5.957 1 98.75 123 CYS B O 1
ATOM 2087 N N . THR B 1 124 ? 0.632 -4.004 -4.078 1 98.81 124 THR B N 1
ATOM 2088 C CA . THR B 1 124 ? 2.051 -3.895 -4.406 1 98.81 124 THR B CA 1
ATOM 2089 C C . THR B 1 124 ? 2.705 -5.273 -4.441 1 98.81 124 THR B C 1
ATOM 2091 O O . THR B 1 124 ? 2.391 -6.137 -3.619 1 98.81 124 THR B O 1
ATOM 2094 N N . VAL B 1 125 ? 3.547 -5.434 -5.387 1 98.62 125 VAL B N 1
ATOM 2095 C CA . VAL B 1 125 ? 4.266 -6.688 -5.574 1 98.62 125 VAL B CA 1
ATOM 2096 C C . VAL B 1 125 ? 5.766 -6.414 -5.68 1 98.62 125 VAL B C 1
ATOM 2098 O O . VAL B 1 125 ? 6.184 -5.477 -6.363 1 98.62 125 VAL B O 1
ATOM 2101 N N . ALA B 1 126 ? 6.559 -7.195 -5.031 1 98.12 126 ALA B N 1
ATOM 2102 C CA . ALA B 1 126 ? 8.016 -7.098 -5.086 1 98.12 126 ALA B CA 1
ATOM 2103 C C . ALA B 1 126 ? 8.656 -8.484 -5.09 1 98.12 126 ALA B C 1
ATOM 2105 O O . ALA B 1 126 ? 8.375 -9.305 -4.211 1 98.12 126 ALA B O 1
ATOM 2106 N N . PRO B 1 127 ? 9.578 -8.859 -6.102 1 97.31 127 PRO B N 1
ATOM 2107 C CA . PRO B 1 127 ? 9.945 -8.023 -7.246 1 97.31 127 PRO B CA 1
ATOM 2108 C C . PRO B 1 127 ? 8.75 -7.648 -8.117 1 97.31 127 PRO B C 1
ATOM 2110 O O . PRO B 1 127 ? 7.637 -8.133 -7.879 1 97.31 127 PRO B O 1
ATOM 2113 N N . GLY B 1 128 ? 8.992 -6.703 -9.031 1 98.31 128 GLY B N 1
ATOM 2114 C CA . GLY B 1 128 ? 7.91 -6.211 -9.867 1 98.31 128 GLY B CA 1
ATOM 2115 C C . GLY B 1 128 ? 7.121 -7.32 -10.531 1 98.31 128 GLY B C 1
ATOM 2116 O O . GLY B 1 128 ? 7.691 -8.328 -10.953 1 98.31 128 GLY B O 1
ATOM 2117 N N . PHE B 1 129 ? 5.859 -7.113 -10.68 1 97.06 129 PHE B N 1
ATOM 2118 C CA . PHE B 1 129 ? 4.926 -8.109 -11.195 1 97.06 129 PHE B CA 1
ATOM 2119 C C . PHE B 1 129 ? 5.277 -8.492 -12.625 1 97.06 129 PHE B C 1
ATOM 2121 O O . PHE B 1 129 ? 5.598 -7.625 -13.445 1 97.06 129 PHE B O 1
ATOM 2128 N N . ASP B 1 130 ? 5.18 -9.742 -12.859 1 94.81 130 ASP B N 1
ATOM 2129 C CA . ASP B 1 130 ? 5.34 -10.336 -14.18 1 94.81 130 ASP B CA 1
ATOM 2130 C C . ASP B 1 130 ? 4.266 -11.383 -14.445 1 94.81 130 ASP B C 1
ATOM 2132 O O . ASP B 1 130 ? 4.121 -12.336 -13.68 1 94.81 130 ASP B O 1
ATOM 2136 N N . PHE B 1 131 ? 3.549 -11.219 -15.531 1 92.56 131 PHE B N 1
ATOM 2137 C CA . PHE B 1 131 ? 2.467 -12.148 -15.852 1 92.56 131 PHE B CA 1
ATOM 2138 C C . PHE B 1 131 ? 2.996 -13.57 -15.992 1 92.56 131 PHE B C 1
ATOM 2140 O O . PHE B 1 131 ? 2.26 -14.539 -15.773 1 92.56 131 PHE B O 1
ATOM 2147 N N . ALA B 1 132 ? 4.254 -13.719 -16.312 1 93.31 132 ALA B N 1
ATOM 2148 C CA . ALA B 1 132 ? 4.859 -15.047 -16.422 1 93.31 132 ALA B CA 1
ATOM 2149 C C . ALA B 1 132 ? 4.836 -15.773 -15.07 1 93.31 132 ALA B C 1
ATOM 2151 O O . ALA B 1 132 ? 4.902 -17 -15.023 1 93.31 132 ALA B O 1
ATOM 2152 N N . SER B 1 133 ? 4.75 -15.016 -14 1 95 133 SER B N 1
ATOM 2153 C CA . SER B 1 133 ? 4.734 -15.609 -12.664 1 95 133 SER B CA 1
ATOM 2154 C C . SER B 1 133 ? 3.316 -15.688 -12.109 1 95 133 SER B C 1
ATOM 2156 O O . SER B 1 133 ? 3.111 -16.109 -10.969 1 95 133 SER B O 1
ATOM 2158 N N . PHE B 1 134 ? 2.381 -15.336 -12.938 1 94.75 134 PHE B N 1
ATOM 2159 C CA . PHE B 1 134 ? 0.972 -15.273 -12.562 1 94.75 134 PHE B CA 1
ATOM 2160 C C . PHE B 1 134 ? 0.247 -16.547 -13 1 94.75 134 PHE B C 1
ATOM 2162 O O . PHE B 1 134 ? 0.399 -17 -14.133 1 94.75 134 PHE B O 1
ATOM 2169 N N . GLU B 1 135 ? -0.543 -17.125 -12.086 1 95.12 135 GLU B N 1
ATOM 2170 C CA . GLU B 1 135 ? -1.322 -18.312 -12.406 1 95.12 135 GLU B CA 1
ATOM 2171 C C . GLU B 1 135 ? -2.762 -18.188 -11.914 1 95.12 135 GLU B C 1
ATOM 2173 O O . GLU B 1 135 ? -2.998 -17.922 -10.734 1 95.12 135 GLU B O 1
ATOM 2178 N N . MET B 1 136 ? -3.688 -18.406 -12.75 1 94.31 136 MET B N 1
ATOM 2179 C CA . MET B 1 136 ? -5.102 -18.469 -12.391 1 94.31 136 MET B CA 1
ATOM 2180 C C . MET B 1 136 ? -5.551 -19.906 -12.211 1 94.31 136 MET B C 1
ATOM 2182 O O . MET B 1 136 ? -5.207 -20.781 -13.016 1 94.31 136 MET B O 1
ATOM 2186 N N . ALA B 1 137 ? -6.285 -20.078 -11.25 1 92.94 137 ALA B N 1
ATOM 2187 C CA . ALA B 1 137 ? -6.855 -21.422 -11.062 1 92.94 137 ALA B CA 1
ATOM 2188 C C . ALA B 1 137 ? -8.016 -21.656 -12.031 1 92.94 137 ALA B C 1
ATOM 2190 O O . ALA B 1 137 ? -8.594 -20.703 -12.562 1 92.94 137 ALA B O 1
ATOM 2191 N N . HIS B 1 138 ? -8.242 -22.938 -12.242 1 90.25 138 HIS B N 1
ATOM 2192 C CA . HIS B 1 138 ? -9.453 -23.281 -12.992 1 90.25 138 HIS B CA 1
ATOM 2193 C C . HIS B 1 138 ? -10.695 -22.703 -12.32 1 90.25 138 HIS B C 1
ATOM 2195 O O . HIS B 1 138 ? -10.781 -22.656 -11.094 1 90.25 138 HIS B O 1
ATOM 2201 N N . PRO B 1 139 ? -11.656 -22.203 -13.078 1 86.62 139 PRO B N 1
ATOM 2202 C CA . PRO B 1 139 ? -12.828 -21.531 -12.523 1 86.62 139 PRO B CA 1
ATOM 2203 C C . PRO B 1 139 ? -13.5 -22.328 -11.414 1 86.62 139 PRO B C 1
ATOM 2205 O O . PRO B 1 139 ? -14.094 -21.75 -10.5 1 86.62 139 PRO B O 1
ATOM 2208 N N . ASP B 1 140 ? -13.383 -23.625 -11.477 1 88.31 140 ASP B N 1
ATOM 2209 C CA . ASP B 1 140 ? -14.062 -24.469 -10.5 1 88.31 140 ASP B CA 1
ATOM 2210 C C . ASP B 1 140 ? -13.117 -24.906 -9.383 1 88.31 140 ASP B C 1
ATOM 2212 O O . ASP B 1 140 ? -13.5 -25.656 -8.484 1 88.31 140 ASP B O 1
ATOM 2216 N N . TRP B 1 141 ? -11.969 -24.406 -9.508 1 90.62 141 TRP B N 1
ATOM 2217 C CA . TRP B 1 141 ? -10.984 -24.812 -8.523 1 90.62 141 TRP B CA 1
ATOM 2218 C C . TRP B 1 141 ? -11.188 -24.078 -7.199 1 90.62 141 TRP B C 1
ATOM 2220 O O . TRP B 1 141 ? -11.516 -22.891 -7.184 1 90.62 141 TRP B O 1
ATOM 2230 N N . ARG B 1 142 ? -10.992 -24.828 -6.086 1 90.19 142 ARG B N 1
ATOM 2231 C CA . ARG B 1 142 ? -11.008 -24.281 -4.734 1 90.19 142 ARG B CA 1
ATOM 2232 C C . ARG B 1 142 ? -9.914 -24.891 -3.873 1 90.19 142 ARG B C 1
ATOM 2234 O O . ARG B 1 142 ? -9.516 -26.047 -4.102 1 90.19 142 ARG B O 1
ATOM 2241 N N . PRO B 1 143 ? -9.461 -24.078 -2.924 1 91.56 143 PRO B N 1
ATOM 2242 C CA . PRO B 1 143 ? -8.484 -24.688 -2.02 1 91.56 143 PRO B CA 1
ATOM 2243 C C . PRO B 1 143 ? -9.047 -25.906 -1.279 1 91.56 143 PRO B C 1
ATOM 2245 O O . PRO B 1 143 ? -10.266 -26.094 -1.217 1 91.56 143 PRO B O 1
ATOM 2248 N N . ALA B 1 144 ? -8.07 -26.609 -0.786 1 85.69 144 ALA B N 1
ATOM 2249 C CA . ALA B 1 144 ? -8.461 -27.812 -0.048 1 85.69 144 ALA B CA 1
ATOM 2250 C C . ALA B 1 144 ? -9.344 -27.453 1.147 1 85.69 144 ALA B C 1
ATOM 2252 O O . ALA B 1 144 ? -9.156 -26.422 1.776 1 85.69 144 ALA B O 1
ATOM 2253 N N . GLU B 1 145 ? -10.375 -28.141 1.33 1 76.88 145 GLU B N 1
ATOM 2254 C CA . GLU B 1 145 ? -11.266 -27.938 2.471 1 76.88 145 GLU B CA 1
ATOM 2255 C C . GLU B 1 145 ? -10.648 -28.484 3.754 1 76.88 145 GLU B C 1
ATOM 2257 O O . GLU B 1 145 ? -9.82 -29.406 3.707 1 76.88 145 GLU B O 1
ATOM 2262 N N . GLU B 1 146 ? -10.797 -27.844 4.938 1 65.56 146 GLU B N 1
ATOM 2263 C CA . GLU B 1 146 ? -10.336 -28.422 6.199 1 65.56 146 GLU B CA 1
ATOM 2264 C C . GLU B 1 146 ? -10.891 -29.828 6.391 1 65.56 146 GLU B C 1
ATOM 2266 O O . GLU B 1 146 ? -11.984 -30.156 5.906 1 65.56 146 GLU B O 1
#